Protein AF-A0A4V3SYD7-F1 (afdb_monomer_lite)

Secondary structure (DSSP, 8-state):
-HHHHHHHHHHHHHHHHTTGGGSTT-SSS-HHHHHTT--S--GGGGGGGSHHHHHHHHHHHHHHHHHHHHHHHHHTT--THHHHHHHHHHHHHHHHHHH-GGGTS-TTT-S----EETTEETTSHHHHHHHHHHHHHHHHHHHHHHHHHHHSHHHHHHHHHHHHHHHHHHTT--HHHHHHHHHHHHHHHH-

Structure (mmCIF, N/CA/C/O backbone):
data_AF-A0A4V3SYD7-F1
#
_entry.id   AF-A0A4V3SYD7-F1
#
loop_
_atom_site.group_PDB
_atom_site.id
_atom_site.type_symbol
_atom_site.label_atom_id
_atom_site.label_alt_id
_atom_site.la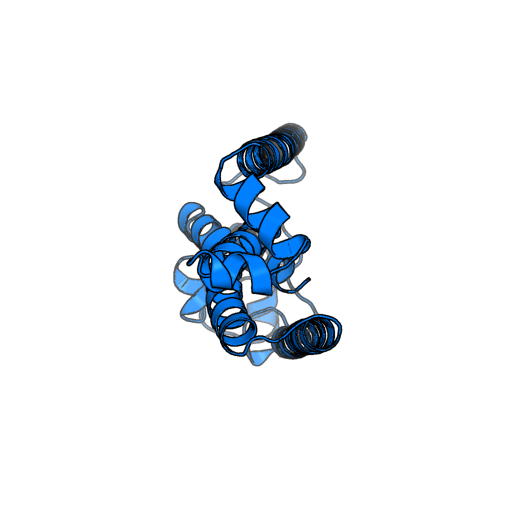bel_comp_id
_atom_site.label_asym_id
_atom_site.label_entity_id
_atom_site.label_seq_id
_atom_site.pdbx_PDB_ins_code
_atom_site.Cartn_x
_atom_site.Cartn_y
_atom_site.Cartn_z
_atom_site.occupancy
_atom_site.B_iso_or_equiv
_atom_site.auth_seq_id
_atom_site.auth_comp_id
_atom_site.auth_asym_id
_atom_site.auth_atom_id
_atom_site.pdbx_PDB_model_num
ATOM 1 N N . GLY A 1 1 ? 2.895 8.244 3.506 1.00 80.88 1 GLY A N 1
ATOM 2 C CA . GLY A 1 1 ? 2.920 7.411 4.731 1.00 80.88 1 GLY A CA 1
ATOM 3 C C . GLY A 1 1 ? 3.556 6.068 4.426 1.00 80.88 1 GLY A C 1
ATOM 4 O O . GLY A 1 1 ? 3.738 5.771 3.252 1.00 80.88 1 GLY A O 1
ATOM 5 N N . VAL A 1 2 ? 3.891 5.265 5.441 1.00 93.81 2 VAL A N 1
ATOM 6 C CA . VAL A 1 2 ? 4.638 4.002 5.248 1.00 93.81 2 VAL A CA 1
ATOM 7 C C . VAL A 1 2 ? 3.957 3.020 4.281 1.00 93.81 2 VAL A C 1
ATOM 9 O O . VAL A 1 2 ? 4.633 2.417 3.459 1.00 93.81 2 VAL A O 1
ATOM 12 N N . PHE A 1 3 ? 2.626 2.912 4.314 1.00 95.94 3 PHE A N 1
ATOM 13 C CA . PHE A 1 3 ? 1.872 1.989 3.455 1.00 95.94 3 PHE A CA 1
ATOM 14 C C . PHE A 1 3 ? 1.990 2.340 1.966 1.00 95.94 3 PHE A C 1
ATOM 16 O O . PHE A 1 3 ? 2.341 1.476 1.172 1.00 95.94 3 PHE A O 1
ATOM 23 N N . PHE A 1 4 ? 1.826 3.624 1.626 1.00 94.81 4 PHE A N 1
ATOM 24 C CA . PHE A 1 4 ? 2.063 4.140 0.272 1.00 94.81 4 PHE A CA 1
ATOM 25 C C . PHE A 1 4 ? 3.501 3.899 -0.192 1.00 94.81 4 PHE A C 1
ATOM 27 O O . PHE A 1 4 ? 3.729 3.511 -1.330 1.00 94.81 4 PHE A O 1
ATOM 34 N N . ALA A 1 5 ? 4.484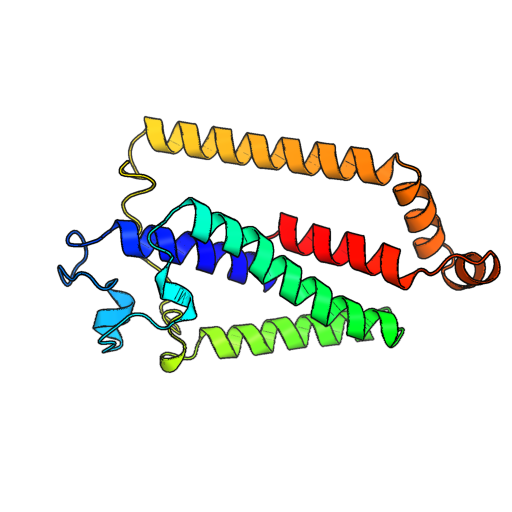 4.100 0.693 1.00 94.56 5 ALA A N 1
ATOM 35 C CA . ALA A 1 5 ? 5.873 3.824 0.347 1.00 94.56 5 ALA A CA 1
ATOM 36 C C . ALA A 1 5 ? 6.064 2.339 0.011 1.00 94.56 5 ALA A C 1
ATOM 38 O O . ALA A 1 5 ? 6.628 2.025 -1.025 1.00 94.56 5 ALA A O 1
ATOM 39 N N . LEU A 1 6 ? 5.552 1.421 0.834 1.00 95.69 6 LEU A N 1
ATOM 40 C CA . LEU A 1 6 ? 5.688 -0.020 0.601 1.00 95.69 6 LEU A CA 1
ATOM 41 C C . LEU A 1 6 ? 5.057 -0.469 -0.726 1.00 95.69 6 LEU A C 1
ATOM 43 O O . LEU A 1 6 ? 5.700 -1.212 -1.468 1.00 95.69 6 LEU A O 1
ATOM 47 N N . GLY A 1 7 ? 3.851 0.008 -1.047 1.00 96.12 7 GLY A N 1
ATOM 48 C CA . GLY A 1 7 ? 3.217 -0.266 -2.340 1.00 96.12 7 GLY A CA 1
ATOM 49 C C . GLY A 1 7 ? 3.990 0.353 -3.508 1.00 96.12 7 GLY A C 1
ATOM 50 O O . GLY A 1 7 ? 4.335 -0.334 -4.472 1.00 96.12 7 GLY A O 1
ATOM 51 N N . GLY A 1 8 ? 4.405 1.614 -3.368 1.00 95.19 8 GLY A N 1
ATOM 52 C CA . GLY A 1 8 ? 5.238 2.313 -4.345 1.00 95.19 8 GLY A CA 1
ATOM 53 C C . GLY A 1 8 ? 6.585 1.633 -4.606 1.00 95.19 8 GLY A C 1
ATOM 54 O O . GLY A 1 8 ? 6.996 1.533 -5.757 1.00 95.19 8 GLY A O 1
ATOM 55 N N . TYR A 1 9 ? 7.251 1.102 -3.578 1.00 95.38 9 TYR A N 1
ATOM 56 C CA . TYR A 1 9 ? 8.489 0.331 -3.722 1.00 95.38 9 TYR A CA 1
ATOM 57 C C . TYR A 1 9 ? 8.242 -1.015 -4.413 1.00 95.38 9 TYR A C 1
ATOM 59 O O . TYR A 1 9 ? 9.030 -1.406 -5.269 1.00 95.38 9 TYR A O 1
ATOM 67 N N . ALA A 1 10 ? 7.143 -1.712 -4.109 1.00 95.94 10 ALA A N 1
ATOM 68 C CA . ALA A 1 10 ? 6.794 -2.954 -4.800 1.00 95.94 10 ALA A CA 1
ATOM 69 C C . ALA A 1 10 ? 6.546 -2.728 -6.304 1.00 95.94 10 ALA A C 1
ATOM 71 O O . ALA A 1 10 ? 7.101 -3.445 -7.139 1.00 95.94 10 ALA A O 1
ATOM 72 N N . HIS A 1 11 ? 5.770 -1.699 -6.662 1.00 95.81 11 HIS A N 1
ATOM 73 C CA . HIS A 1 11 ? 5.545 -1.332 -8.062 1.00 95.81 11 HIS A CA 1
ATOM 74 C C . HIS A 1 11 ? 6.815 -0.785 -8.730 1.00 95.81 11 HIS A C 1
ATOM 76 O O . HIS A 1 11 ? 7.161 -1.177 -9.843 1.00 95.81 11 HIS A O 1
ATOM 82 N N . GLY A 1 12 ? 7.542 0.088 -8.035 1.00 95.44 12 GLY A N 1
ATOM 83 C CA . GLY A 1 12 ? 8.768 0.708 -8.522 1.00 95.44 12 GLY A CA 1
ATOM 84 C C . GLY A 1 12 ? 9.878 -0.307 -8.782 1.00 95.44 12 GLY A C 1
ATOM 85 O O . GLY A 1 12 ? 10.621 -0.141 -9.743 1.00 95.44 12 GLY A O 1
ATOM 86 N N . MET A 1 13 ? 9.952 -1.396 -8.010 1.00 95.75 13 MET A N 1
ATOM 87 C CA . MET A 1 13 ? 10.916 -2.467 -8.271 1.00 95.75 13 MET A CA 1
ATOM 88 C C . MET A 1 13 ? 10.621 -3.189 -9.593 1.00 95.75 13 MET A C 1
ATOM 90 O O . MET A 1 13 ? 11.542 -3.490 -10.350 1.00 95.75 13 MET A O 1
ATOM 94 N N . TYR A 1 14 ? 9.345 -3.415 -9.918 1.00 96.12 14 TYR A N 1
ATOM 95 C CA . TYR A 1 14 ? 8.968 -3.941 -11.232 1.00 96.12 14 TYR A CA 1
ATOM 96 C C . TYR A 1 14 ? 9.385 -2.986 -12.357 1.00 96.12 14 TYR A C 1
ATOM 98 O O . TYR A 1 14 ? 9.990 -3.416 -13.338 1.00 96.12 14 TYR A O 1
ATOM 106 N N . LEU A 1 15 ? 9.121 -1.684 -12.198 1.00 95.31 15 LEU A N 1
ATOM 107 C CA . LEU A 1 15 ? 9.516 -0.676 -13.186 1.00 95.31 15 LEU A CA 1
ATOM 108 C C . LEU A 1 15 ? 11.037 -0.598 -13.358 1.00 95.31 15 LEU A C 1
ATOM 110 O O . LEU A 1 15 ? 11.512 -0.485 -14.483 1.00 95.31 15 LEU A O 1
ATOM 114 N N . MET A 1 16 ? 11.793 -0.715 -12.264 1.00 93.81 16 MET A N 1
ATOM 115 C CA . MET A 1 16 ? 13.254 -0.784 -12.279 1.00 93.81 16 MET A CA 1
ATOM 116 C C . MET A 1 16 ? 13.771 -1.950 -13.112 1.00 93.81 16 MET A C 1
ATOM 118 O O . MET A 1 16 ? 14.663 -1.787 -13.938 1.00 93.81 16 MET A O 1
ATOM 122 N N . ARG A 1 17 ? 13.185 -3.133 -12.928 1.00 92.88 17 ARG A N 1
ATOM 123 C CA . ARG A 1 17 ? 13.560 -4.324 -13.698 1.00 92.88 17 ARG A CA 1
ATOM 124 C C . ARG A 1 17 ? 13.141 -4.223 -15.161 1.00 92.88 17 ARG A C 1
ATOM 126 O O . ARG A 1 17 ? 13.829 -4.754 -16.024 1.00 92.88 17 ARG A O 1
ATOM 133 N N . ALA A 1 18 ? 12.048 -3.519 -15.452 1.00 92.31 18 ALA A N 1
ATOM 134 C CA . ALA A 1 18 ? 11.563 -3.313 -16.814 1.00 92.31 18 ALA A CA 1
ATOM 135 C C . ALA A 1 18 ? 12.480 -2.415 -17.672 1.00 92.31 18 ALA A C 1
ATOM 137 O O . ALA A 1 18 ? 12.306 -2.376 -18.892 1.00 92.31 18 ALA A O 1
ATOM 138 N N . ILE A 1 19 ? 13.438 -1.702 -17.062 1.00 88.50 19 ILE A N 1
ATOM 139 C CA . ILE A 1 19 ? 14.468 -0.934 -17.779 1.00 88.50 19 ILE A CA 1
ATOM 140 C C . ILE A 1 19 ? 15.445 -1.884 -18.489 1.00 88.50 19 ILE A C 1
ATOM 142 O O . ILE A 1 19 ? 15.763 -1.673 -19.659 1.00 88.50 19 ILE A O 1
ATOM 146 N N . GLY A 1 20 ? 15.896 -2.941 -17.802 1.00 84.69 20 GLY A N 1
ATOM 147 C CA . GLY A 1 20 ? 16.916 -3.859 -18.311 1.00 84.69 20 GLY A CA 1
ATOM 148 C C . GLY A 1 20 ? 18.178 -3.122 -18.775 1.00 84.69 20 GLY A C 1
ATOM 149 O O . GLY A 1 20 ? 18.680 -2.228 -18.097 1.00 84.69 20 GLY A O 1
ATOM 150 N N . HIS A 1 21 ? 18.659 -3.457 -19.975 1.00 86.56 21 HIS A N 1
ATOM 151 C CA . 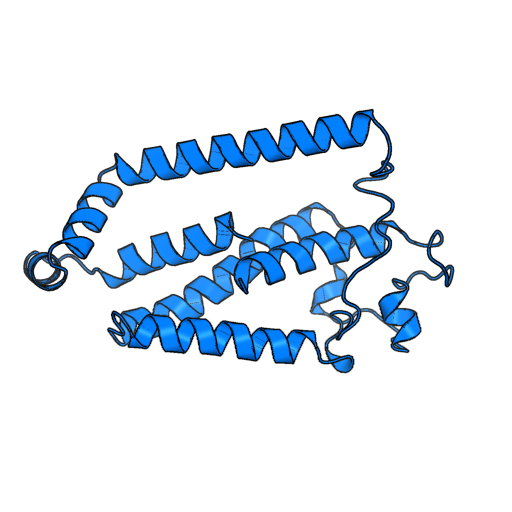HIS A 1 21 ? 19.911 -2.922 -20.531 1.00 86.56 21 HIS A CA 1
ATOM 152 C C . HIS A 1 21 ? 19.801 -1.479 -21.041 1.00 86.56 21 HIS A C 1
ATOM 154 O O . HIS A 1 21 ? 20.801 -0.904 -21.458 1.00 86.56 21 HIS A O 1
ATOM 160 N N . ASP A 1 22 ? 18.618 -0.866 -20.971 1.00 85.44 22 ASP A N 1
ATOM 161 C CA . ASP A 1 22 ? 18.456 0.558 -21.278 1.00 85.44 22 ASP A CA 1
ATOM 162 C C . ASP A 1 22 ? 18.920 1.463 -20.120 1.00 85.44 22 ASP A C 1
ATOM 164 O O . ASP A 1 22 ? 18.824 2.689 -20.227 1.00 85.44 22 ASP A O 1
ATOM 168 N N . GLY A 1 23 ? 19.362 0.885 -18.998 1.00 84.19 23 GLY A N 1
ATOM 169 C CA . GLY A 1 23 ? 19.938 1.597 -17.857 1.00 84.19 23 GLY A CA 1
ATOM 170 C C . GLY A 1 23 ? 21.342 2.135 -18.139 1.00 84.19 23 GLY A C 1
ATOM 171 O O . GLY A 1 23 ? 22.012 1.720 -19.087 1.00 84.19 23 GLY A O 1
ATOM 172 N N . ALA A 1 24 ? 21.810 3.053 -17.297 1.00 87.00 24 ALA A N 1
ATOM 173 C CA . ALA A 1 24 ? 23.130 3.669 -17.419 1.00 87.00 24 ALA A CA 1
ATOM 174 C C . ALA A 1 24 ? 24.272 2.639 -17.383 1.00 87.00 24 ALA A C 1
ATOM 176 O O . ALA A 1 24 ? 25.289 2.831 -18.049 1.00 87.00 24 ALA A O 1
ATOM 177 N N . TYR A 1 25 ? 24.100 1.544 -16.634 1.00 87.00 25 TYR A N 1
ATOM 178 C CA . TYR A 1 25 ? 25.107 0.489 -16.501 1.00 87.00 25 TYR A CA 1
ATOM 179 C C . TYR A 1 25 ? 24.912 -0.694 -17.461 1.00 87.00 25 TYR A C 1
ATOM 181 O O . TYR A 1 25 ? 25.730 -1.611 -17.434 1.00 87.00 25 TYR A O 1
ATOM 189 N N . GLN A 1 26 ? 23.853 -0.692 -18.285 1.00 87.69 26 GLN A N 1
ATOM 190 C CA . GLN A 1 26 ? 23.546 -1.750 -19.263 1.00 87.69 26 GLN A CA 1
ATOM 191 C C . GLN A 1 26 ? 23.633 -3.172 -18.668 1.00 87.69 26 GLN A C 1
ATOM 193 O O . GLN A 1 26 ? 24.230 -4.079 -19.246 1.00 87.69 26 GLN A O 1
ATOM 198 N N . SER A 1 27 ? 23.079 -3.348 -17.466 1.00 86.75 27 SER A N 1
ATOM 199 C CA . SER A 1 27 ? 23.155 -4.587 -16.685 1.00 86.75 27 SER A CA 1
ATOM 200 C C . SER A 1 27 ? 21.782 -5.247 -16.537 1.00 86.75 27 SER A C 1
ATOM 202 O O . SER A 1 27 ? 20.747 -4.594 -16.655 1.00 86.75 27 SER A O 1
ATOM 204 N N . ASP A 1 28 ? 21.769 -6.544 -16.214 1.00 86.06 28 ASP A N 1
ATOM 205 C CA . ASP A 1 28 ? 20.553 -7.265 -15.809 1.00 86.06 28 ASP A CA 1
ATOM 206 C C . ASP A 1 28 ? 20.041 -6.829 -14.424 1.00 86.06 28 ASP A C 1
ATOM 208 O O . ASP A 1 28 ? 18.889 -7.089 -14.065 1.00 86.06 28 ASP A O 1
ATOM 212 N N . LEU A 1 29 ? 20.903 -6.198 -13.619 1.00 90.25 29 LEU A N 1
ATOM 213 C CA . LEU A 1 29 ? 20.537 -5.578 -12.348 1.00 90.25 29 LEU A CA 1
ATOM 214 C C . LEU A 1 29 ? 20.136 -4.113 -12.571 1.00 90.25 29 LEU A C 1
ATOM 216 O O . LEU A 1 29 ? 20.758 -3.439 -13.392 1.00 90.25 29 LEU A O 1
ATOM 220 N N . PRO A 1 30 ? 19.173 -3.569 -11.802 1.00 91.56 30 PRO A N 1
ATOM 221 C CA . PRO A 1 30 ? 18.817 -2.163 -11.899 1.00 91.56 30 PRO A CA 1
ATOM 222 C C . PRO A 1 30 ? 19.997 -1.274 -11.509 1.00 91.56 30 PRO A C 1
ATOM 224 O O . PRO A 1 30 ? 20.770 -1.618 -10.609 1.00 91.56 30 PRO A O 1
ATOM 227 N N . ASP A 1 31 ? 20.082 -0.090 -12.111 1.00 89.62 31 ASP A N 1
ATOM 228 C CA . ASP A 1 31 ? 21.225 0.817 -11.953 1.00 89.62 31 ASP A CA 1
ATOM 229 C C . ASP A 1 31 ? 21.554 1.137 -10.486 1.00 89.62 31 ASP A C 1
ATOM 231 O O . ASP A 1 31 ? 22.723 1.162 -10.104 1.00 89.62 31 ASP A O 1
ATOM 235 N N . PHE A 1 32 ? 20.542 1.313 -9.626 1.00 89.81 32 PHE A N 1
ATOM 236 C CA . PHE A 1 32 ? 20.770 1.584 -8.201 1.00 89.81 32 PHE A CA 1
ATOM 237 C C . PHE A 1 32 ? 21.459 0.415 -7.479 1.00 89.81 32 PHE A C 1
ATOM 239 O O . PHE A 1 32 ? 22.245 0.635 -6.560 1.00 89.81 32 PHE A O 1
ATOM 246 N N . MET A 1 33 ? 21.177 -0.831 -7.877 1.00 91.38 33 MET A N 1
ATOM 247 C CA . MET A 1 33 ? 21.798 -2.022 -7.296 1.00 91.38 33 MET A CA 1
ATOM 248 C C . MET A 1 33 ? 23.247 -2.148 -7.757 1.00 91.38 33 MET A C 1
ATOM 250 O O . MET A 1 33 ? 24.118 -2.437 -6.938 1.00 91.38 33 MET A O 1
ATOM 254 N N . VAL A 1 34 ? 23.515 -1.872 -9.037 1.00 90.44 34 VAL A N 1
ATOM 255 C CA . VAL A 1 34 ? 24.879 -1.849 -9.583 1.00 90.44 34 VAL A CA 1
ATOM 256 C C . VAL A 1 34 ? 25.710 -0.767 -8.892 1.00 90.44 34 VAL A C 1
ATOM 258 O O . VAL A 1 34 ? 26.807 -1.049 -8.411 1.00 90.44 34 VAL A O 1
ATOM 261 N N . PHE A 1 35 ? 25.154 0.440 -8.760 1.00 87.94 35 PHE A N 1
ATOM 262 C CA . PHE A 1 35 ? 25.774 1.559 -8.051 1.00 87.94 35 PHE A CA 1
ATOM 263 C C . PHE A 1 35 ? 26.092 1.224 -6.584 1.00 87.94 35 PHE A C 1
ATOM 265 O O . PHE A 1 35 ? 27.169 1.552 -6.091 1.00 87.94 35 PHE A O 1
ATOM 272 N N . LEU A 1 36 ? 25.190 0.517 -5.896 1.00 90.00 36 LEU A N 1
ATOM 273 C CA . LEU A 1 36 ? 25.385 0.043 -4.520 1.00 90.00 36 LEU A CA 1
ATOM 274 C C . LEU A 1 36 ? 26.184 -1.275 -4.426 1.00 90.00 36 LEU A C 1
ATOM 276 O O . LEU A 1 36 ? 26.234 -1.888 -3.362 1.00 90.00 36 LEU A O 1
ATOM 280 N N . ASN A 1 37 ? 26.822 -1.707 -5.517 1.00 90.06 37 ASN A N 1
ATOM 281 C CA . ASN A 1 37 ? 27.697 -2.880 -5.603 1.00 90.06 37 ASN A CA 1
ATOM 282 C C . ASN A 1 37 ? 27.029 -4.234 -5.272 1.00 90.06 37 ASN A C 1
ATOM 284 O O . ASN A 1 37 ? 27.688 -5.175 -4.821 1.00 90.06 37 ASN A O 1
ATOM 288 N N . TRP A 1 38 ? 25.730 -4.370 -5.540 1.00 90.19 38 TRP A N 1
ATOM 289 C CA . TRP A 1 38 ? 25.020 -5.649 -5.458 1.00 90.19 38 TRP A CA 1
ATOM 290 C C . TRP A 1 38 ? 25.397 -6.566 -6.628 1.00 90.19 38 TRP A C 1
ATOM 292 O O . TRP A 1 38 ? 25.668 -6.106 -7.737 1.00 90.19 38 TRP A O 1
ATOM 302 N N . LYS A 1 39 ? 25.408 -7.883 -6.385 1.00 89.56 39 LYS A N 1
ATOM 303 C CA . LYS A 1 39 ? 25.731 -8.910 -7.401 1.00 89.56 39 LYS A CA 1
ATOM 304 C C . LYS A 1 39 ? 24.546 -9.780 -7.803 1.00 89.56 39 LYS A C 1
ATOM 306 O O . LYS A 1 39 ? 24.582 -10.415 -8.848 1.00 89.56 39 LYS A O 1
ATOM 311 N N . ALA A 1 40 ? 23.510 -9.815 -6.976 1.00 90.50 40 ALA A N 1
ATOM 312 C CA . ALA A 1 40 ? 22.295 -10.573 -7.216 1.00 90.50 40 ALA A CA 1
ATOM 313 C C . ALA A 1 40 ? 21.129 -9.912 -6.482 1.00 90.50 40 ALA A C 1
ATOM 315 O O . ALA A 1 40 ? 21.327 -9.154 -5.527 1.00 90.50 40 ALA A O 1
ATOM 316 N N . TYR A 1 41 ? 19.912 -10.231 -6.911 1.00 89.75 41 TYR A N 1
ATOM 317 C CA . TYR A 1 41 ? 18.712 -9.775 -6.229 1.00 89.75 41 TYR A CA 1
ATOM 318 C C . TYR A 1 41 ? 18.589 -10.428 -4.844 1.00 89.75 41 TYR A C 1
ATOM 320 O O . TYR A 1 41 ? 18.743 -11.646 -4.724 1.00 89.75 41 TYR A O 1
ATOM 328 N N . PRO A 1 42 ? 18.238 -9.656 -3.803 1.00 91.75 42 PRO A N 1
ATOM 329 C CA . PRO A 1 42 ? 17.748 -10.226 -2.559 1.00 91.75 42 PRO A CA 1
ATOM 330 C C . PRO A 1 42 ? 16.524 -11.119 -2.790 1.00 91.75 42 PRO A C 1
ATOM 332 O O . PRO A 1 42 ? 15.727 -10.880 -3.700 1.00 91.75 42 PRO A O 1
ATOM 335 N N . TRP A 1 43 ? 16.310 -12.088 -1.897 1.00 91.81 43 TRP A N 1
ATOM 336 C CA . TRP A 1 43 ? 15.197 -13.041 -1.992 1.00 91.81 43 TRP A CA 1
ATOM 337 C C . TRP A 1 43 ? 13.818 -12.365 -2.090 1.00 91.81 43 TRP A C 1
ATOM 339 O O . TRP A 1 43 ? 12.954 -12.845 -2.819 1.00 91.81 43 TRP A O 1
ATOM 349 N N . TYR A 1 44 ? 13.621 -11.223 -1.422 1.00 92.00 44 TYR A N 1
ATOM 350 C CA . TYR A 1 44 ? 12.357 -10.476 -1.448 1.00 92.00 44 TYR A CA 1
ATOM 351 C C . TYR A 1 44 ? 12.081 -9.773 -2.787 1.00 92.00 44 TYR A C 1
ATOM 353 O O . TYR A 1 44 ? 10.946 -9.377 -3.041 1.00 92.00 44 TYR A O 1
ATOM 361 N N . TRP A 1 45 ? 13.081 -9.661 -3.668 1.00 93.62 45 TRP A N 1
ATOM 362 C CA . TRP A 1 45 ? 12.945 -9.060 -4.997 1.00 93.62 45 TRP A CA 1
ATOM 363 C C . TRP A 1 45 ? 12.953 -10.049 -6.157 1.00 93.62 45 TRP A C 1
ATOM 365 O O . TRP A 1 45 ? 12.703 -9.641 -7.291 1.00 93.62 45 TRP A O 1
ATOM 375 N N . TRP A 1 46 ? 13.190 -11.334 -5.908 1.00 88.19 46 TRP A N 1
ATOM 376 C CA . TRP A 1 46 ? 13.437 -12.316 -6.965 1.00 88.19 46 TRP A CA 1
ATOM 377 C C . TRP A 1 46 ? 12.326 -12.364 -8.031 1.00 88.19 46 TRP A C 1
ATOM 379 O O . TRP A 1 46 ? 12.608 -12.243 -9.217 1.00 88.19 46 TRP A O 1
ATOM 389 N N . MET A 1 47 ? 11.058 -12.434 -7.625 1.00 93.25 47 MET A N 1
ATOM 390 C CA . MET A 1 47 ? 9.913 -12.589 -8.540 1.00 93.25 47 MET A CA 1
ATOM 391 C C . MET A 1 47 ? 9.341 -11.264 -9.077 1.00 93.25 47 MET A C 1
ATOM 393 O O . MET A 1 47 ? 8.306 -11.251 -9.743 1.00 93.25 47 MET A O 1
ATOM 397 N N . THR A 1 48 ? 9.989 -10.125 -8.809 1.00 94.25 48 THR A N 1
ATOM 398 C CA . THR A 1 48 ? 9.449 -8.803 -9.192 1.00 94.25 48 THR A CA 1
ATOM 399 C C . THR A 1 48 ? 9.581 -8.460 -10.674 1.00 94.25 48 THR A C 1
ATOM 401 O O . THR A 1 48 ? 9.133 -7.399 -11.088 1.00 94.25 48 THR A O 1
ATOM 404 N N . GLU A 1 49 ? 10.131 -9.351 -11.500 1.00 91.94 49 GLU A N 1
ATOM 405 C CA . GLU A 1 49 ? 10.037 -9.256 -12.966 1.00 91.94 49 GLU A CA 1
ATOM 406 C C . GLU A 1 49 ? 8.632 -9.543 -13.498 1.00 91.94 49 GLU A C 1
ATOM 408 O O . GLU A 1 49 ? 8.248 -9.053 -14.561 1.00 91.94 49 GLU A O 1
ATOM 413 N N . HIS A 1 50 ? 7.835 -10.313 -12.757 1.00 95.06 50 HIS A N 1
ATOM 414 C CA . HIS A 1 50 ? 6.468 -10.608 -13.138 1.00 95.06 50 HIS A CA 1
ATOM 415 C C . HIS A 1 50 ? 5.521 -9.542 -12.594 1.00 95.06 50 HIS A C 1
ATOM 417 O O . HIS A 1 50 ? 5.380 -9.364 -11.383 1.00 95.06 50 HIS A O 1
ATOM 423 N N . PHE A 1 51 ? 4.805 -8.868 -13.497 1.00 95.38 51 PHE A N 1
ATOM 424 C CA . PHE A 1 51 ? 3.894 -7.781 -13.132 1.00 95.38 51 PHE A CA 1
ATOM 425 C C . PHE A 1 51 ? 2.843 -8.205 -12.098 1.00 95.38 51 PHE A C 1
ATOM 427 O O . PHE A 1 51 ? 2.606 -7.494 -11.126 1.00 95.38 51 PHE A O 1
ATOM 434 N N . TRP A 1 52 ? 2.246 -9.388 -12.267 1.00 95.69 52 TRP A N 1
ATOM 435 C CA . TRP A 1 52 ? 1.230 -9.900 -11.346 1.00 95.69 52 TRP A CA 1
ATOM 436 C C . TRP A 1 52 ? 1.778 -10.092 -9.925 1.00 95.69 52 TRP A C 1
ATOM 438 O O . TRP A 1 52 ? 1.081 -9.789 -8.959 1.00 95.69 52 TRP A O 1
ATOM 448 N N . PHE A 1 53 ? 3.031 -10.539 -9.788 1.00 96.19 53 PHE A N 1
ATOM 449 C CA . PHE A 1 53 ? 3.670 -10.733 -8.489 1.00 96.19 53 PHE A CA 1
ATOM 450 C C . PHE A 1 53 ? 3.974 -9.389 -7.827 1.00 96.19 53 PHE A C 1
ATOM 452 O O . PHE A 1 53 ? 3.703 -9.207 -6.643 1.00 96.19 53 PHE A O 1
ATOM 459 N N . ALA A 1 54 ? 4.453 -8.410 -8.598 1.00 96.56 54 ALA A N 1
ATOM 460 C CA . ALA A 1 54 ? 4.634 -7.054 -8.095 1.00 96.56 54 ALA A CA 1
ATOM 461 C C . ALA A 1 54 ? 3.305 -6.447 -7.611 1.00 96.56 54 ALA A C 1
ATOM 463 O O . ALA A 1 54 ? 3.257 -5.886 -6.521 1.00 96.56 54 ALA A O 1
ATOM 464 N N . MET A 1 55 ? 2.210 -6.619 -8.362 1.00 96.31 55 MET A N 1
ATOM 465 C CA . MET A 1 55 ? 0.883 -6.126 -7.957 1.00 96.31 55 MET A CA 1
ATOM 466 C C . MET A 1 55 ? 0.350 -6.849 -6.718 1.00 96.31 55 MET A C 1
ATOM 468 O O . MET A 1 55 ? -0.284 -6.234 -5.862 1.00 96.31 55 MET A O 1
ATOM 472 N N . LEU A 1 56 ? 0.651 -8.142 -6.575 1.00 97.00 56 LEU A N 1
ATOM 473 C CA . LEU A 1 56 ? 0.363 -8.882 -5.353 1.00 97.00 56 LEU A CA 1
ATOM 474 C C . LEU A 1 56 ? 1.097 -8.257 -4.154 1.00 97.00 56 LEU A C 1
ATOM 476 O O . LEU A 1 56 ? 0.485 -8.060 -3.108 1.00 97.00 56 LEU A O 1
ATOM 480 N N . LEU A 1 57 ? 2.377 -7.900 -4.299 1.00 97.19 57 LEU A N 1
ATOM 481 C CA . LEU A 1 57 ? 3.146 -7.245 -3.236 1.00 97.19 57 LEU A CA 1
ATOM 482 C C . LEU A 1 57 ? 2.620 -5.844 -2.893 1.00 97.19 57 LEU A C 1
ATOM 484 O O . LEU A 1 57 ? 2.594 -5.506 -1.710 1.00 97.19 57 LEU A O 1
ATOM 488 N N . VAL A 1 58 ? 2.157 -5.070 -3.884 1.00 97.31 58 VAL A N 1
ATOM 489 C CA . VAL A 1 58 ? 1.520 -3.754 -3.666 1.00 97.31 58 VAL A CA 1
ATOM 490 C C . VAL A 1 58 ? 0.359 -3.865 -2.675 1.00 97.31 58 VAL A C 1
ATOM 492 O O . VAL A 1 58 ? 0.216 -3.022 -1.799 1.00 97.31 58 VAL A O 1
ATOM 495 N N . VAL A 1 59 ? -0.424 -4.943 -2.749 1.00 97.19 59 VAL A N 1
ATOM 496 C CA . VAL A 1 59 ? -1.554 -5.187 -1.840 1.00 97.19 59 VAL A CA 1
ATOM 497 C C . VAL A 1 59 ? -1.106 -5.861 -0.540 1.00 97.19 59 VAL A C 1
ATOM 499 O O . VAL A 1 59 ? -1.468 -5.434 0.559 1.00 97.19 59 VAL A O 1
ATOM 502 N N . LEU A 1 60 ? -0.328 -6.941 -0.644 1.00 97.62 60 LEU A N 1
ATOM 503 C CA . LEU A 1 60 ? -0.014 -7.796 0.496 1.00 97.62 60 LEU A CA 1
ATOM 504 C C . LEU A 1 60 ? 0.963 -7.147 1.470 1.00 97.62 60 LEU A C 1
ATOM 506 O O . LEU A 1 60 ? 0.774 -7.293 2.673 1.00 97.62 60 LEU A O 1
ATOM 510 N N . VAL A 1 61 ? 1.990 -6.432 1.005 1.00 97.31 61 VAL A N 1
ATOM 511 C CA . VAL A 1 61 ? 3.019 -5.893 1.908 1.00 97.31 61 VAL A CA 1
ATOM 512 C C . VAL A 1 61 ? 2.442 -4.809 2.831 1.00 97.31 61 VAL A C 1
ATOM 514 O O . VAL A 1 61 ? 2.573 -4.954 4.053 1.00 97.31 61 VAL A O 1
ATOM 517 N N . PRO A 1 62 ? 1.736 -3.774 2.330 1.00 97.88 62 PRO A N 1
ATOM 518 C CA . PRO A 1 62 ? 1.064 -2.808 3.196 1.00 97.88 62 PRO A CA 1
ATOM 519 C C . PRO A 1 62 ? -0.039 -3.456 4.037 1.00 97.88 62 PRO A C 1
ATOM 521 O O . PRO A 1 62 ? -0.155 -3.154 5.225 1.00 97.88 62 PRO A O 1
ATOM 524 N N . GLY A 1 63 ? -0.819 -4.372 3.449 1.00 98.00 63 GLY A N 1
ATOM 525 C CA . GLY A 1 63 ? -1.929 -5.045 4.121 1.00 98.00 63 GLY A CA 1
ATOM 526 C C . GLY A 1 63 ? -1.486 -5.909 5.303 1.00 98.00 63 GLY A C 1
ATOM 527 O O . GLY A 1 63 ? -2.027 -5.774 6.400 1.00 98.00 63 GLY A O 1
ATOM 528 N N . VAL A 1 64 ? -0.469 -6.754 5.118 1.00 98.19 64 VAL A N 1
ATOM 529 C CA . VAL A 1 64 ? 0.084 -7.613 6.176 1.00 98.19 64 VAL A CA 1
ATOM 530 C C . VAL A 1 64 ? 0.723 -6.766 7.267 1.00 98.19 64 VAL A C 1
ATOM 532 O O . VAL A 1 64 ? 0.445 -6.996 8.444 1.00 98.19 64 VAL A O 1
ATOM 535 N N . LEU A 1 65 ? 1.515 -5.748 6.909 1.00 97.69 65 LEU A N 1
ATOM 536 C CA . LEU A 1 65 ? 2.107 -4.857 7.906 1.00 97.69 65 LEU A CA 1
ATOM 537 C C . LEU A 1 65 ? 1.024 -4.149 8.729 1.00 97.69 65 LEU A C 1
ATOM 539 O O . LEU A 1 65 ? 1.085 -4.143 9.958 1.00 97.69 65 LEU A O 1
ATOM 543 N N . ALA A 1 66 ? 0.010 -3.589 8.065 1.00 97.81 66 ALA A N 1
ATOM 544 C CA . ALA A 1 66 ? -1.102 -2.926 8.729 1.00 97.81 66 ALA A CA 1
ATOM 545 C C . ALA A 1 66 ? -1.909 -3.887 9.601 1.00 97.81 66 ALA A C 1
ATOM 547 O O . ALA A 1 66 ? -2.302 -3.509 10.702 1.00 97.81 66 ALA A O 1
ATOM 548 N N . PHE A 1 67 ? -2.131 -5.120 9.143 1.00 98.12 67 PHE A N 1
ATOM 549 C CA . PHE A 1 67 ? -2.824 -6.149 9.908 1.00 98.12 67 PHE A CA 1
ATOM 550 C C . PHE A 1 67 ? -2.054 -6.522 11.175 1.00 98.12 67 PHE A C 1
ATOM 552 O O . PHE A 1 67 ? -2.612 -6.464 12.265 1.00 98.12 67 PHE A O 1
ATOM 559 N N . VAL A 1 68 ? -0.766 -6.848 11.063 1.00 97.50 68 VAL A N 1
ATOM 560 C CA . VAL A 1 68 ? 0.061 -7.225 12.218 1.00 97.50 68 VAL A CA 1
ATOM 561 C C . VAL A 1 68 ? 0.144 -6.064 13.206 1.00 97.50 68 VAL A C 1
ATOM 563 O O . VAL A 1 68 ? -0.170 -6.223 14.386 1.00 97.50 68 VAL A O 1
ATOM 566 N N . PHE A 1 69 ? 0.495 -4.874 12.722 1.00 96.19 69 PHE A N 1
ATOM 567 C CA . PHE A 1 69 ? 0.627 -3.689 13.563 1.00 96.19 69 PHE A CA 1
ATOM 568 C C . PHE A 1 69 ? -0.706 -3.292 14.212 1.00 96.19 69 PHE A C 1
ATOM 570 O O . PHE A 1 69 ? -0.782 -3.083 15.424 1.00 96.19 69 PHE A O 1
ATOM 577 N N . GLY A 1 70 ? -1.778 -3.228 13.419 1.00 96.12 70 GLY A N 1
ATOM 578 C CA . GLY A 1 70 ? -3.118 -2.883 13.880 1.00 96.12 70 GLY A CA 1
ATOM 579 C C . GLY A 1 70 ? -3.665 -3.902 14.875 1.00 96.12 70 GLY A C 1
ATOM 580 O O . GLY A 1 70 ? -4.283 -3.515 15.865 1.00 96.12 70 GLY A O 1
ATOM 581 N N . TYR A 1 71 ? -3.395 -5.195 14.669 1.00 96.94 71 TYR A N 1
ATOM 582 C CA . TYR A 1 71 ? -3.809 -6.251 15.586 1.00 96.94 71 TYR A CA 1
ATOM 583 C C . TYR A 1 71 ? -3.220 -6.018 16.976 1.00 96.94 71 TYR A C 1
ATOM 585 O O . TYR A 1 71 ? -3.974 -5.959 17.946 1.00 96.94 71 TYR A O 1
ATOM 593 N N . PHE A 1 72 ? -1.904 -5.807 17.085 1.00 96.00 72 PHE A N 1
ATOM 594 C CA . PHE A 1 72 ? -1.268 -5.534 18.376 1.00 96.00 72 PHE A CA 1
ATOM 595 C C . PHE A 1 72 ? -1.721 -4.201 18.977 1.00 96.00 72 PHE A C 1
ATOM 597 O O . PHE A 1 72 ? -2.045 -4.148 20.164 1.00 96.00 72 PHE A O 1
ATOM 604 N N . ALA A 1 73 ? -1.818 -3.140 18.173 1.00 94.88 73 ALA A N 1
ATOM 605 C CA . ALA A 1 73 ? -2.236 -1.828 18.657 1.00 94.88 73 ALA A CA 1
ATOM 606 C C . ALA A 1 73 ? -3.669 -1.842 19.223 1.00 94.88 73 ALA A C 1
ATOM 608 O O . ALA A 1 73 ? -3.918 -1.355 20.330 1.00 94.88 73 ALA A O 1
ATOM 609 N N . PHE A 1 74 ? -4.621 -2.438 18.498 1.00 94.69 74 PHE A N 1
ATOM 610 C CA . PHE A 1 74 ? -6.022 -2.483 18.918 1.00 94.69 74 PHE A CA 1
ATOM 611 C C . PHE A 1 74 ? -6.288 -3.541 19.988 1.00 94.69 74 PHE A C 1
ATOM 613 O O . PHE A 1 74 ? -7.111 -3.295 20.872 1.00 94.69 74 PHE A O 1
ATOM 620 N N . ARG A 1 75 ? -5.572 -4.676 19.973 1.00 93.50 75 ARG A N 1
ATOM 621 C CA . ARG A 1 75 ? -5.622 -5.679 21.052 1.00 93.50 75 ARG A CA 1
ATOM 622 C C . ARG A 1 75 ? -5.174 -5.090 22.383 1.00 93.50 75 ARG A C 1
ATOM 624 O O . ARG A 1 75 ? -5.836 -5.317 23.391 1.00 93.50 75 ARG A O 1
ATOM 631 N N . SER A 1 76 ? -4.123 -4.274 22.370 1.00 91.94 76 SER A N 1
ATOM 632 C CA . SER A 1 76 ? -3.627 -3.548 23.545 1.00 91.94 76 SER A CA 1
ATOM 633 C C . SER A 1 76 ? -4.477 -2.325 23.914 1.00 91.94 76 SER A C 1
ATOM 635 O O . SER A 1 76 ? -4.107 -1.566 24.804 1.00 91.94 76 SER A O 1
ATOM 637 N N . ARG A 1 77 ? -5.626 -2.122 23.247 1.00 87.06 77 ARG A N 1
ATOM 638 C CA . ARG A 1 77 ? -6.571 -1.015 23.476 1.00 87.06 77 ARG A CA 1
ATOM 639 C C . ARG A 1 77 ? -5.911 0.369 23.432 1.00 87.06 77 ARG A C 1
ATOM 641 O O . ARG A 1 77 ? -6.356 1.279 24.128 1.00 87.06 77 ARG A O 1
ATOM 648 N N . ILE A 1 78 ? -4.892 0.542 22.590 1.00 89.44 78 ILE A N 1
ATOM 649 C CA . ILE A 1 78 ? -4.241 1.838 22.375 1.00 89.44 78 ILE A CA 1
ATOM 650 C C . ILE A 1 78 ? -5.222 2.754 21.635 1.00 89.44 78 ILE A C 1
ATOM 652 O O . ILE A 1 78 ? -5.824 2.355 20.635 1.00 89.44 78 ILE A O 1
ATOM 656 N N . LYS A 1 79 ? -5.421 3.976 22.142 1.00 85.38 79 LYS A N 1
ATOM 657 C CA . LYS A 1 79 ? -6.392 4.944 21.607 1.00 85.38 79 LYS A CA 1
ATOM 658 C C . LYS A 1 79 ? -5.821 6.356 21.569 1.00 85.38 79 LYS A C 1
ATOM 660 O O . LYS A 1 79 ? -4.882 6.680 22.296 1.00 85.38 79 LYS A O 1
ATOM 665 N N . GLY A 1 80 ? -6.446 7.198 20.746 1.00 87.56 80 GLY A N 1
ATOM 666 C CA . GLY A 1 80 ? -6.182 8.634 20.690 1.00 87.56 80 GLY A CA 1
ATOM 667 C C . GLY A 1 80 ? -4.714 8.950 20.413 1.00 87.56 80 GLY A C 1
ATOM 668 O O . GLY A 1 80 ? -4.102 8.361 19.524 1.00 87.56 80 GLY A O 1
ATOM 669 N N . VAL A 1 81 ? -4.150 9.859 21.209 1.00 93.25 81 VAL A N 1
ATOM 670 C CA . VAL A 1 81 ? -2.794 10.399 21.025 1.00 93.25 81 VAL A CA 1
ATOM 671 C C . VAL A 1 81 ? -1.724 9.304 21.007 1.00 93.25 81 VAL A C 1
ATOM 673 O O . VAL A 1 81 ? -0.830 9.343 20.167 1.00 93.25 81 VAL A O 1
ATOM 676 N N . TYR A 1 82 ? -1.837 8.283 21.863 1.00 93.50 82 TYR A N 1
ATOM 677 C CA . TYR A 1 82 ? -0.863 7.188 21.905 1.00 93.50 82 TYR A CA 1
ATOM 678 C C . TYR A 1 82 ? -0.808 6.404 20.591 1.00 93.50 82 TYR A C 1
ATOM 680 O O . TYR A 1 82 ? 0.271 6.023 20.145 1.00 93.50 82 TYR A O 1
ATOM 688 N N . PHE A 1 83 ? -1.952 6.200 19.932 1.00 92.62 83 PHE A N 1
ATOM 689 C CA . PHE A 1 83 ? -1.984 5.529 18.633 1.00 92.62 83 PHE A CA 1
ATOM 690 C C . PHE A 1 83 ? -1.293 6.377 17.553 1.00 92.62 83 PHE A C 1
ATOM 692 O O . PHE A 1 83 ? -0.501 5.858 16.764 1.00 92.62 83 PHE A O 1
ATOM 699 N N . SER A 1 84 ? -1.516 7.693 17.564 1.00 92.12 84 SER A N 1
ATOM 700 C CA . SER A 1 84 ? -0.830 8.630 16.666 1.00 92.12 84 SER A CA 1
ATOM 701 C C . SER A 1 84 ? 0.689 8.644 16.881 1.00 92.12 84 SER A C 1
ATOM 703 O O . SER A 1 84 ? 1.445 8.622 15.915 1.00 92.12 84 SER A O 1
ATOM 705 N N . ILE A 1 85 ? 1.160 8.610 18.133 1.00 95.00 85 ILE A N 1
ATOM 706 C CA . ILE A 1 85 ? 2.600 8.574 18.440 1.00 95.00 85 ILE A CA 1
ATOM 707 C C . ILE A 1 85 ? 3.249 7.302 17.880 1.00 95.00 85 ILE A C 1
ATOM 709 O O . ILE A 1 85 ? 4.284 7.377 17.223 1.00 95.00 85 ILE A O 1
ATOM 713 N N . ILE A 1 86 ? 2.642 6.130 18.093 1.00 93.62 86 ILE A N 1
ATOM 714 C CA . ILE A 1 86 ? 3.233 4.859 17.640 1.00 93.62 86 ILE A CA 1
ATOM 715 C C . ILE A 1 86 ? 3.194 4.749 16.108 1.00 93.62 86 ILE A C 1
ATOM 717 O O . ILE A 1 86 ? 4.151 4.271 15.503 1.00 93.62 86 ILE A O 1
ATOM 721 N N . THR A 1 87 ? 2.133 5.223 15.447 1.00 94.19 87 THR A N 1
ATOM 722 C CA . THR A 1 87 ? 2.070 5.239 13.971 1.00 94.19 87 THR A CA 1
ATOM 723 C C . THR A 1 87 ? 3.102 6.188 13.350 1.00 94.19 87 THR A C 1
ATOM 725 O O . THR A 1 87 ? 3.707 5.856 12.324 1.00 94.19 87 THR A O 1
ATOM 728 N N . GLN A 1 88 ? 3.380 7.322 14.002 1.00 94.94 88 GLN A N 1
ATOM 729 C CA . GLN A 1 88 ? 4.473 8.216 13.620 1.00 94.94 88 GLN A CA 1
ATOM 730 C C . GLN A 1 88 ? 5.841 7.553 13.828 1.00 94.94 88 GLN A C 1
ATOM 732 O O . GLN A 1 88 ? 6.674 7.569 12.923 1.00 94.94 88 GLN A O 1
ATOM 737 N N . ALA A 1 89 ? 6.057 6.917 14.984 1.00 95.56 89 ALA A N 1
ATOM 738 C CA . ALA A 1 89 ? 7.291 6.196 15.286 1.00 95.56 89 ALA A CA 1
ATOM 739 C C . ALA A 1 89 ? 7.552 5.057 14.287 1.00 95.56 89 ALA A C 1
ATOM 741 O O . ALA A 1 89 ? 8.671 4.909 13.805 1.00 95.56 89 ALA A O 1
ATOM 742 N N . MET A 1 90 ? 6.514 4.303 13.907 1.00 95.44 90 MET A N 1
ATOM 743 C CA . MET A 1 90 ? 6.592 3.294 12.847 1.00 95.44 90 MET A CA 1
ATOM 744 C C . MET A 1 90 ? 7.031 3.924 11.522 1.00 95.44 90 MET A C 1
ATOM 746 O O . MET A 1 90 ? 7.965 3.438 10.893 1.00 95.44 90 MET A O 1
ATOM 750 N N . THR A 1 91 ? 6.393 5.021 11.107 1.00 95.19 91 THR A N 1
ATOM 751 C CA . THR A 1 91 ? 6.754 5.713 9.859 1.00 95.19 91 THR A CA 1
ATOM 752 C C . THR A 1 91 ? 8.219 6.155 9.869 1.00 95.19 91 THR A C 1
ATOM 754 O O . THR A 1 91 ? 8.922 5.954 8.881 1.00 95.19 91 THR A O 1
ATOM 757 N N . PHE A 1 92 ? 8.699 6.687 10.994 1.00 95.31 92 PHE A N 1
ATOM 758 C CA . PHE A 1 92 ? 10.094 7.089 11.159 1.00 95.31 92 PHE A CA 1
ATOM 759 C C . PHE A 1 92 ? 11.064 5.895 11.134 1.00 95.31 92 PHE A C 1
ATOM 761 O O . PHE A 1 92 ? 12.077 5.940 10.443 1.00 95.31 92 PHE A O 1
ATOM 768 N N . ALA A 1 93 ? 10.740 4.791 11.812 1.00 95.75 93 ALA A N 1
ATOM 769 C CA . ALA A 1 93 ? 11.559 3.579 11.791 1.00 95.75 93 ALA A CA 1
ATOM 770 C C . ALA A 1 93 ? 11.691 2.994 10.374 1.00 95.75 93 ALA A C 1
ATOM 772 O O . ALA A 1 93 ? 12.785 2.611 9.960 1.00 95.75 93 ALA A O 1
ATOM 773 N N . PHE A 1 94 ? 10.599 2.975 9.602 1.00 95.25 94 PHE A N 1
ATOM 774 C CA . PHE A 1 94 ? 10.643 2.552 8.202 1.00 95.25 94 PHE A CA 1
ATOM 775 C C . PHE A 1 94 ? 11.429 3.528 7.330 1.00 95.25 94 PHE A C 1
ATOM 777 O O . PHE A 1 94 ? 12.201 3.080 6.492 1.00 95.25 94 PHE A O 1
ATOM 784 N N . MET A 1 95 ? 11.297 4.839 7.537 1.00 94.00 95 MET A N 1
ATOM 785 C CA . MET A 1 95 ? 12.131 5.826 6.843 1.00 94.00 95 MET A CA 1
ATOM 786 C C . MET A 1 95 ? 13.625 5.533 7.051 1.00 94.00 95 MET A C 1
ATOM 788 O O . MET A 1 95 ? 14.368 5.453 6.076 1.00 94.00 95 MET A O 1
ATOM 792 N N . LEU A 1 96 ? 14.050 5.284 8.295 1.00 94.06 96 LEU A N 1
ATOM 793 C CA . LEU A 1 96 ? 15.432 4.892 8.591 1.00 94.06 96 LEU A CA 1
ATOM 794 C C . LEU A 1 96 ? 15.824 3.579 7.900 1.00 94.06 96 LEU A C 1
ATOM 796 O O . LEU A 1 96 ? 16.944 3.464 7.413 1.00 94.06 96 LEU A O 1
ATOM 800 N N . LEU A 1 97 ? 14.916 2.599 7.827 1.00 93.62 97 LEU A N 1
ATOM 801 C CA . LEU A 1 97 ? 15.150 1.335 7.120 1.00 93.62 97 LEU A CA 1
ATOM 802 C C . LEU A 1 97 ? 15.368 1.545 5.612 1.00 93.62 97 LEU A C 1
ATOM 804 O O . LEU A 1 97 ? 16.293 0.956 5.050 1.00 93.62 97 LEU A O 1
ATOM 808 N N . PHE A 1 98 ? 14.542 2.379 4.974 1.00 91.62 98 PHE A N 1
ATOM 809 C CA . PHE A 1 98 ? 14.648 2.705 3.549 1.00 91.62 98 PHE A CA 1
ATOM 810 C C . PHE A 1 98 ? 15.922 3.483 3.222 1.00 91.62 98 PHE A C 1
ATOM 812 O O . PHE A 1 98 ? 16.466 3.306 2.141 1.00 91.62 98 PHE A O 1
ATOM 819 N N . PHE A 1 99 ? 16.431 4.293 4.153 1.00 90.69 99 PHE A N 1
ATOM 820 C CA . PHE A 1 99 ? 17.666 5.064 3.969 1.00 90.69 99 PHE A CA 1
ATOM 821 C C . PHE A 1 99 ? 18.943 4.222 4.052 1.00 90.69 99 PHE A C 1
ATOM 823 O O . PHE A 1 99 ? 20.014 4.678 3.651 1.00 90.69 99 PHE A O 1
ATOM 830 N N . ARG A 1 100 ? 18.858 2.980 4.539 1.00 90.31 100 ARG A N 1
ATOM 831 C CA . ARG A 1 100 ? 20.003 2.066 4.534 1.00 90.31 100 ARG A CA 1
ATOM 832 C C . ARG A 1 100 ? 20.288 1.593 3.108 1.00 90.31 100 ARG A C 1
ATOM 834 O O . ARG A 1 100 ? 19.400 1.108 2.419 1.00 90.31 100 ARG A O 1
ATOM 841 N N . ASN A 1 101 ? 21.547 1.664 2.686 1.00 86.75 101 ASN A N 1
ATOM 842 C CA . ASN A 1 101 ? 21.960 1.173 1.366 1.00 86.75 101 ASN A CA 1
ATOM 843 C C . ASN A 1 101 ? 21.991 -0.366 1.288 1.00 86.75 101 ASN A C 1
ATOM 845 O O . ASN A 1 101 ? 21.710 -0.946 0.240 1.00 86.75 101 ASN A O 1
ATOM 849 N N . ASP A 1 102 ? 22.248 -1.036 2.413 1.00 85.19 102 ASP A N 1
ATOM 850 C CA . ASP A 1 102 ? 22.400 -2.498 2.472 1.00 85.19 102 ASP A CA 1
ATOM 851 C C . ASP A 1 102 ? 21.062 -3.259 2.475 1.00 85.19 102 ASP A C 1
ATOM 853 O O . ASP A 1 102 ? 21.035 -4.487 2.505 1.00 85.19 102 ASP A O 1
ATOM 857 N N . THR A 1 103 ? 19.927 -2.554 2.474 1.00 87.38 103 THR A N 1
ATOM 858 C CA . THR A 1 103 ? 18.585 -3.160 2.529 1.00 87.38 103 THR A CA 1
ATOM 859 C C . THR A 1 103 ? 17.954 -3.358 1.155 1.00 87.38 103 THR A C 1
ATOM 861 O O . THR A 1 103 ? 16.823 -3.819 1.088 1.00 87.38 103 THR A O 1
ATOM 864 N N . GLY A 1 104 ? 18.643 -3.010 0.063 1.00 86.25 104 GLY A N 1
ATOM 865 C CA . GLY A 1 104 ? 18.155 -3.270 -1.296 1.00 86.25 104 GLY A CA 1
ATOM 866 C C . GLY A 1 104 ? 16.985 -2.382 -1.742 1.00 86.25 104 GLY A C 1
ATOM 867 O O . GLY A 1 104 ? 16.314 -2.719 -2.716 1.00 86.25 104 GLY A O 1
ATOM 868 N N . PHE A 1 105 ? 16.744 -1.255 -1.061 1.00 90.69 105 PHE A N 1
ATOM 869 C CA . PHE A 1 105 ? 15.714 -0.264 -1.413 1.00 90.69 105 PHE A CA 1
ATOM 870 C C . PHE A 1 105 ? 16.278 1.017 -2.059 1.00 90.69 105 PHE A C 1
ATOM 872 O O . PHE A 1 105 ? 15.559 1.991 -2.235 1.00 90.69 105 PHE A O 1
ATOM 879 N N . GLY A 1 106 ? 17.568 1.053 -2.402 1.00 87.31 106 GLY A N 1
ATOM 880 C CA . GLY A 1 106 ? 18.190 2.231 -3.024 1.00 87.31 106 GLY A CA 1
ATOM 881 C C . GLY A 1 106 ? 18.591 3.346 -2.052 1.00 87.31 106 GLY A C 1
ATOM 882 O O . GLY A 1 106 ? 19.146 4.356 -2.488 1.00 87.31 106 GLY A O 1
ATOM 883 N N . GLY A 1 107 ? 18.370 3.168 -0.744 1.00 88.62 107 GLY A N 1
ATOM 884 C CA . GLY A 1 107 ? 18.869 4.079 0.283 1.00 88.62 107 GLY A CA 1
ATOM 885 C C . GLY A 1 107 ? 18.332 5.501 0.12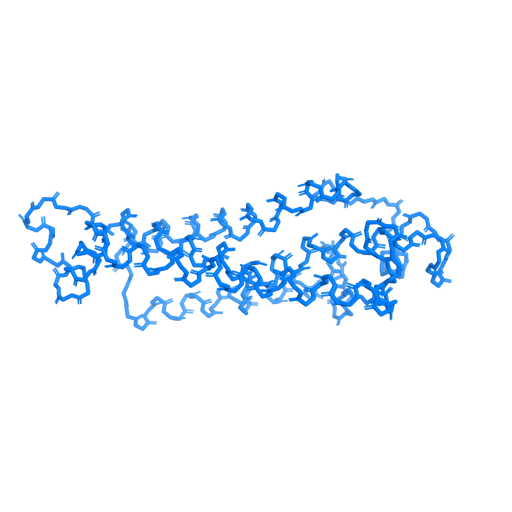8 1.00 88.62 107 GLY A C 1
ATOM 886 O O . GLY A 1 107 ? 17.154 5.722 -0.143 1.00 88.62 107 GLY A O 1
ATOM 887 N N . ASN A 1 108 ? 19.226 6.482 0.247 1.00 87.19 108 ASN A N 1
ATOM 888 C CA . ASN A 1 108 ? 18.889 7.899 0.069 1.00 87.19 108 ASN A CA 1
ATOM 889 C C . ASN A 1 108 ? 18.547 8.283 -1.383 1.00 87.19 108 ASN A C 1
ATOM 891 O O . ASN A 1 108 ? 17.954 9.337 -1.599 1.00 87.19 108 ASN A O 1
ATOM 895 N N . ASN A 1 109 ? 18.915 7.456 -2.367 1.00 85.25 109 ASN A N 1
ATOM 896 C CA . ASN A 1 109 ? 18.650 7.731 -3.783 1.00 85.25 109 ASN A CA 1
ATOM 897 C C . ASN A 1 109 ? 17.252 7.256 -4.208 1.00 85.25 109 ASN A C 1
ATOM 899 O O . ASN A 1 109 ? 16.649 7.838 -5.108 1.00 85.25 109 ASN A O 1
ATOM 903 N N . GLY A 1 110 ? 16.736 6.208 -3.557 1.00 87.94 110 GLY A N 1
ATOM 904 C CA . GLY A 1 110 ? 15.473 5.571 -3.917 1.00 87.94 110 GLY A CA 1
ATOM 905 C C . GLY A 1 110 ? 15.489 4.970 -5.327 1.00 87.94 110 GLY A C 1
ATOM 906 O O . GLY A 1 110 ? 16.538 4.589 -5.850 1.00 87.94 110 GLY A O 1
ATOM 907 N N . PHE A 1 111 ? 14.304 4.864 -5.934 1.00 92.00 111 PHE A N 1
ATOM 908 C CA . PHE A 1 111 ? 14.130 4.350 -7.292 1.00 92.00 111 PHE A CA 1
ATOM 909 C C . PHE A 1 111 ? 13.896 5.492 -8.292 1.00 92.00 111 PHE A C 1
ATOM 911 O O . PHE A 1 111 ? 12.983 6.298 -8.122 1.00 92.00 111 PHE A O 1
ATOM 918 N N . THR A 1 112 ? 14.711 5.543 -9.344 1.00 90.12 112 THR A N 1
ATOM 919 C CA . THR A 1 112 ? 14.723 6.560 -10.401 1.00 90.12 112 THR A CA 1
ATOM 920 C C . THR A 1 112 ? 14.708 5.951 -11.816 1.00 90.12 112 THR A C 1
ATOM 922 O O . THR A 1 112 ? 14.666 4.740 -11.989 1.00 90.12 112 THR A O 1
ATOM 925 N N . ASP A 1 113 ? 14.702 6.802 -12.845 1.00 88.94 113 ASP A N 1
ATOM 926 C CA . ASP A 1 113 ? 14.867 6.424 -14.262 1.00 88.94 113 ASP A CA 1
ATOM 927 C C . ASP A 1 113 ? 13.882 5.368 -14.809 1.00 88.94 113 ASP A C 1
ATOM 929 O O . ASP A 1 113 ? 14.221 4.554 -15.662 1.00 88.94 113 ASP A O 1
ATOM 933 N N . PHE A 1 114 ? 12.622 5.376 -14.360 1.00 92.62 114 PHE A N 1
ATOM 934 C CA . PHE A 1 114 ? 11.594 4.498 -14.932 1.00 92.62 114 PHE A CA 1
ATOM 935 C C . PHE A 1 114 ? 11.376 4.804 -16.424 1.00 92.62 114 PHE A C 1
ATOM 937 O O . PHE A 1 114 ? 11.088 5.944 -16.788 1.00 92.62 114 PHE A O 1
ATOM 944 N N . LYS A 1 115 ? 11.451 3.787 -17.297 1.00 92.19 115 LYS A N 1
ATOM 945 C CA . LYS A 1 115 ? 11.299 3.969 -18.761 1.00 92.19 115 LYS A CA 1
ATOM 946 C C . LYS A 1 115 ? 10.096 3.255 -19.347 1.00 92.19 115 LYS A C 1
ATOM 948 O O . LYS A 1 115 ? 9.443 3.786 -20.251 1.00 92.19 115 LYS A O 1
ATOM 953 N N . ARG A 1 116 ? 9.793 2.054 -18.854 1.00 93.06 116 ARG A N 1
ATOM 954 C CA . ARG A 1 116 ? 8.765 1.181 -19.424 1.00 93.06 116 ARG A CA 1
ATOM 955 C C . ARG A 1 116 ? 7.876 0.567 -18.355 1.00 93.06 116 ARG A C 1
ATOM 957 O O . ARG A 1 116 ? 8.300 0.338 -17.229 1.00 93.06 116 ARG A O 1
ATOM 964 N N . ILE A 1 117 ? 6.650 0.260 -18.751 1.00 94.62 117 ILE A N 1
ATOM 965 C CA . ILE A 1 117 ? 5.696 -0.547 -17.996 1.00 94.62 117 ILE A CA 1
ATOM 966 C C . ILE A 1 117 ? 5.061 -1.544 -18.966 1.00 94.62 117 ILE A C 1
ATOM 968 O O . ILE A 1 117 ? 4.583 -1.146 -20.026 1.00 94.62 117 ILE A O 1
ATOM 972 N N . LEU A 1 118 ? 5.090 -2.844 -18.647 1.00 93.50 118 LEU A N 1
ATOM 973 C CA . LEU A 1 118 ? 4.526 -3.900 -19.506 1.00 93.50 118 LEU A CA 1
ATOM 974 C C . LEU A 1 118 ? 5.032 -3.854 -20.967 1.00 93.50 118 LEU A C 1
ATOM 976 O O . LEU A 1 118 ? 4.293 -4.159 -21.897 1.00 93.50 118 LEU A O 1
ATOM 980 N N . GLY A 1 119 ? 6.286 -3.436 -21.171 1.00 91.38 119 GLY A N 1
ATOM 981 C CA . GLY A 1 119 ? 6.903 -3.284 -22.496 1.00 91.38 119 GLY A CA 1
ATOM 982 C C . GLY A 1 119 ? 6.606 -1.959 -23.213 1.00 91.38 119 GLY A C 1
ATOM 983 O O . GLY A 1 119 ? 7.236 -1.671 -24.226 1.00 91.38 119 GLY A O 1
ATOM 984 N N . TYR A 1 120 ? 5.721 -1.114 -22.681 1.00 93.81 120 TYR A N 1
ATOM 985 C CA . TYR A 1 120 ? 5.386 0.187 -23.260 1.00 93.81 120 TYR A CA 1
ATOM 986 C C . TYR A 1 120 ? 6.172 1.313 -22.599 1.00 93.81 120 TYR A C 1
ATOM 988 O O . TYR A 1 120 ? 6.280 1.370 -21.375 1.00 93.81 120 TYR A O 1
ATOM 996 N N . THR A 1 121 ? 6.666 2.262 -23.393 1.00 94.44 121 THR A N 1
ATOM 997 C CA . THR A 1 121 ? 7.324 3.465 -22.870 1.00 94.44 121 THR A CA 1
ATOM 998 C C . THR A 1 121 ? 6.336 4.306 -22.062 1.00 94.44 121 THR A C 1
ATOM 1000 O O . THR A 1 121 ? 5.264 4.660 -22.561 1.00 94.44 121 THR A O 1
ATOM 1003 N N . ILE A 1 122 ? 6.702 4.683 -20.833 1.00 93.00 122 ILE A N 1
ATOM 1004 C CA . ILE A 1 122 ? 5.828 5.465 -19.938 1.00 93.00 122 ILE A CA 1
ATOM 1005 C C . ILE A 1 122 ? 5.590 6.897 -20.438 1.00 93.00 122 ILE A C 1
ATOM 1007 O O . ILE A 1 122 ? 4.613 7.544 -20.065 1.00 93.00 122 ILE A O 1
ATOM 1011 N N . THR A 1 123 ? 6.478 7.409 -21.294 1.00 93.56 123 THR A N 1
ATOM 1012 C CA . THR A 1 123 ? 6.381 8.762 -21.850 1.00 93.56 123 THR A CA 1
ATOM 1013 C C . THR A 1 123 ? 5.469 8.850 -23.076 1.00 93.56 123 THR A C 1
ATOM 1015 O O . THR A 1 123 ? 5.067 9.962 -23.433 1.00 93.56 123 THR A O 1
ATOM 1018 N N . ALA A 1 124 ? 5.102 7.716 -23.687 1.00 96.31 124 ALA A N 1
ATOM 1019 C CA . ALA A 1 124 ? 4.250 7.685 -24.870 1.00 96.31 124 ALA A CA 1
ATOM 1020 C C . ALA A 1 124 ? 2.836 8.227 -24.556 1.00 96.31 124 ALA A C 1
ATOM 1022 O O . ALA A 1 124 ? 2.275 7.886 -23.509 1.00 96.31 124 ALA A O 1
ATOM 1023 N N . PRO A 1 125 ? 2.225 9.044 -25.441 1.00 96.50 125 PRO A N 1
ATOM 1024 C CA . PRO A 1 125 ? 0.913 9.648 -25.185 1.00 96.50 125 PRO A CA 1
ATOM 1025 C C . PRO A 1 125 ? -0.194 8.629 -24.888 1.00 96.50 125 PRO A C 1
ATOM 1027 O O . PRO A 1 125 ? -0.994 8.841 -23.978 1.00 96.50 125 PRO A O 1
ATOM 1030 N N . SER A 1 126 ? -0.209 7.503 -25.608 1.00 96.06 126 SER A N 1
ATOM 1031 C CA . SER A 1 126 ? -1.163 6.410 -25.392 1.00 96.06 126 SER A CA 1
ATOM 1032 C C . SER A 1 126 ? -0.993 5.768 -24.014 1.00 96.06 126 SER A C 1
ATOM 1034 O O . SER A 1 126 ? -1.973 5.629 -23.286 1.00 96.06 126 SER A O 1
ATOM 1036 N N . THR A 1 127 ? 0.242 5.450 -23.612 1.00 96.25 127 THR A N 1
ATOM 1037 C CA . THR A 1 127 ? 0.544 4.892 -22.285 1.00 96.25 127 THR A CA 1
ATOM 1038 C C . THR A 1 127 ? 0.107 5.841 -21.176 1.00 96.25 127 THR A C 1
ATOM 1040 O O . THR A 1 127 ? -0.557 5.416 -20.236 1.00 96.25 127 THR A O 1
ATOM 1043 N N . LYS A 1 128 ? 0.406 7.142 -21.299 1.00 96.06 128 LYS A N 1
ATOM 1044 C CA . LYS A 1 128 ? -0.042 8.154 -20.330 1.00 96.06 128 LYS A CA 1
ATOM 1045 C C . LYS A 1 128 ? -1.561 8.186 -20.213 1.00 96.06 128 LYS A C 1
ATOM 1047 O O . LYS A 1 128 ? -2.075 8.166 -19.100 1.00 96.06 128 LYS A O 1
ATOM 1052 N N . ALA A 1 129 ? -2.277 8.203 -21.339 1.00 97.19 129 ALA A N 1
ATOM 1053 C CA . ALA A 1 129 ? -3.738 8.191 -21.341 1.00 97.19 129 ALA A CA 1
ATOM 1054 C C . ALA A 1 129 ? -4.297 6.952 -20.620 1.00 97.19 129 ALA A C 1
ATOM 1056 O O . ALA A 1 129 ? -5.187 7.082 -19.782 1.00 97.19 129 ALA A O 1
ATOM 1057 N N . VAL A 1 130 ? -3.726 5.769 -20.873 1.00 97.06 130 VAL A N 1
ATOM 1058 C CA . VAL A 1 130 ? -4.105 4.533 -20.172 1.00 97.06 130 VAL A CA 1
ATOM 1059 C C . VAL A 1 130 ? -3.818 4.632 -18.673 1.00 97.06 130 VAL A C 1
ATOM 1061 O O . VAL A 1 130 ? -4.700 4.328 -17.878 1.00 97.06 130 VAL A O 1
ATOM 1064 N N . LEU A 1 131 ? -2.638 5.107 -18.263 1.00 95.56 131 LEU A N 1
ATOM 1065 C CA . LEU A 1 131 ? -2.297 5.282 -16.846 1.00 95.56 131 LEU A CA 1
ATOM 1066 C C . LEU A 1 131 ? -3.253 6.254 -16.138 1.00 95.56 131 LEU A C 1
ATOM 1068 O O . LEU A 1 131 ? -3.666 5.990 -15.007 1.00 95.56 131 LEU A O 1
ATOM 1072 N N . TYR A 1 132 ? -3.662 7.338 -16.805 1.00 96.88 132 TYR A N 1
ATOM 1073 C CA . TYR A 1 132 ? -4.672 8.258 -16.278 1.00 96.88 132 TYR A CA 1
ATOM 1074 C C . TYR A 1 132 ? -6.036 7.584 -16.112 1.00 96.88 132 TYR A C 1
ATOM 1076 O O . TYR A 1 132 ? -6.651 7.716 -15.055 1.00 96.88 132 TYR A O 1
ATOM 1084 N N . LEU A 1 133 ? -6.498 6.833 -17.117 1.00 98.00 133 LEU A N 1
ATOM 1085 C CA . LEU A 1 133 ? -7.768 6.105 -17.047 1.00 98.00 133 LEU A CA 1
ATOM 1086 C C . LEU A 1 133 ? -7.752 5.027 -15.958 1.00 98.00 133 LEU A C 1
ATOM 1088 O O . LEU A 1 133 ? -8.724 4.895 -15.219 1.00 98.00 133 LEU A O 1
ATOM 1092 N N . VAL A 1 134 ? -6.642 4.301 -15.813 1.00 96.75 134 VAL A N 1
ATOM 1093 C CA . VAL A 1 134 ? -6.452 3.309 -14.746 1.00 96.75 134 VAL A CA 1
ATOM 1094 C C . VAL A 1 134 ? -6.485 3.989 -13.379 1.00 96.75 134 VAL A C 1
ATOM 1096 O O . VAL A 1 134 ? -7.225 3.554 -12.501 1.00 96.75 134 VAL A O 1
ATOM 1099 N N . THR A 1 135 ? -5.765 5.099 -13.205 1.00 96.12 135 THR A N 1
ATOM 1100 C CA . THR A 1 135 ? -5.773 5.867 -11.947 1.00 96.12 135 THR A CA 1
ATOM 1101 C C . THR A 1 135 ? -7.179 6.363 -11.605 1.00 96.12 135 THR A C 1
ATOM 1103 O O . THR A 1 135 ? -7.623 6.233 -10.465 1.00 96.12 135 THR A O 1
ATOM 1106 N N . LEU A 1 136 ? -7.915 6.876 -12.596 1.00 98.00 136 LEU A N 1
ATOM 1107 C CA . LEU A 1 136 ? -9.305 7.293 -12.424 1.00 98.00 136 LEU A CA 1
ATOM 1108 C C . LEU A 1 136 ? -10.209 6.112 -12.040 1.00 98.00 136 LEU A C 1
ATOM 1110 O O . LEU A 1 136 ? -11.045 6.250 -11.150 1.00 98.00 136 LEU A O 1
ATOM 1114 N N . ALA A 1 137 ? -10.029 4.947 -12.665 1.00 98.19 137 ALA A N 1
ATOM 1115 C CA . ALA A 1 137 ? -10.779 3.740 -12.335 1.00 98.19 137 ALA A CA 1
ATOM 1116 C C . ALA A 1 137 ? -10.517 3.280 -10.891 1.00 98.19 137 ALA A C 1
ATOM 1118 O O . ALA A 1 137 ? -11.468 2.968 -10.176 1.00 98.19 137 ALA A O 1
ATOM 1119 N N . PHE A 1 138 ? -9.264 3.306 -10.421 1.00 96.50 138 PHE A N 1
ATOM 1120 C CA . PHE A 1 138 ? -8.924 3.007 -9.024 1.00 96.50 138 PHE A CA 1
ATOM 1121 C C . PHE A 1 138 ? -9.486 4.047 -8.046 1.00 96.50 138 PHE A C 1
ATOM 1123 O O . PHE A 1 138 ? -9.991 3.684 -6.980 1.00 96.50 138 PHE A O 1
ATOM 1130 N N . LEU A 1 139 ? -9.472 5.332 -8.406 1.00 97.25 139 LEU A N 1
ATOM 1131 C CA . LEU A 1 139 ? -10.078 6.391 -7.598 1.00 97.25 139 LEU A CA 1
ATOM 1132 C C . LEU A 1 139 ? -11.594 6.187 -7.457 1.00 97.25 139 LEU A C 1
ATOM 1134 O O . LEU A 1 139 ? -12.125 6.195 -6.348 1.00 97.25 139 LEU A O 1
ATOM 1138 N N . LEU A 1 140 ? -12.298 5.964 -8.567 1.00 98.31 140 LEU A N 1
ATOM 1139 C CA . LEU A 1 140 ? -13.740 5.718 -8.547 1.00 98.31 140 LEU A CA 1
ATOM 1140 C C . LEU A 1 140 ? -14.071 4.407 -7.826 1.00 98.31 140 LEU A C 1
ATOM 1142 O O . LEU A 1 140 ? -14.973 4.378 -6.992 1.00 98.31 140 LEU A O 1
ATOM 1146 N N . GLY A 1 141 ? -13.313 3.342 -8.090 1.00 98.25 141 GLY A N 1
ATOM 1147 C CA . GLY A 1 141 ? -13.470 2.046 -7.436 1.00 98.25 141 GLY A CA 1
ATOM 1148 C C . GLY A 1 141 ? -13.281 2.126 -5.921 1.00 98.25 141 GLY A C 1
ATOM 1149 O O . GLY A 1 141 ? -14.116 1.617 -5.175 1.00 98.25 141 GLY A O 1
ATOM 1150 N N . SER A 1 142 ? -12.242 2.822 -5.451 1.00 97.56 142 SER A N 1
ATOM 1151 C CA . SER A 1 142 ? -11.998 3.022 -4.016 1.00 97.56 142 SER A CA 1
ATOM 1152 C C . SER A 1 142 ? -13.088 3.872 -3.358 1.00 97.56 142 SER A C 1
ATOM 1154 O O . SER A 1 142 ? -13.549 3.535 -2.267 1.00 97.56 142 SER A O 1
ATOM 1156 N N . LEU A 1 143 ? -13.583 4.915 -4.031 1.00 97.75 143 LEU A N 1
ATOM 1157 C CA . LEU A 1 143 ? -14.691 5.732 -3.534 1.00 97.75 143 LEU A CA 1
ATOM 1158 C C . LEU A 1 143 ? -15.985 4.919 -3.417 1.00 97.75 143 LEU A C 1
ATOM 1160 O O . LEU A 1 143 ? -16.660 4.980 -2.386 1.00 97.75 143 LEU A O 1
ATOM 1164 N N . LEU A 1 144 ? -16.324 4.132 -4.441 1.00 98.31 144 LEU A N 1
ATOM 1165 C CA . LEU A 1 144 ? -17.501 3.262 -4.434 1.00 98.31 144 LEU A CA 1
ATOM 1166 C C . LEU A 1 144 ? -17.393 2.171 -3.364 1.00 98.31 144 LEU A C 1
ATOM 1168 O O . LEU A 1 144 ? -18.365 1.934 -2.647 1.00 98.31 144 LEU A O 1
ATOM 1172 N N . LEU A 1 145 ? -16.214 1.564 -3.201 1.00 97.88 145 LEU A N 1
ATOM 1173 C CA . LEU A 1 145 ? -15.942 0.583 -2.152 1.00 97.88 145 LEU A CA 1
ATOM 1174 C C . LEU A 1 145 ? -16.136 1.191 -0.758 1.00 97.88 145 LEU A C 1
ATOM 1176 O O . LEU A 1 145 ? -16.882 0.649 0.059 1.00 97.88 145 LEU A O 1
ATOM 1180 N N . CYS A 1 146 ? -15.524 2.347 -0.493 1.00 97.06 146 CYS A N 1
ATOM 1181 C CA . CYS A 1 146 ? -15.680 3.066 0.770 1.00 97.06 146 CYS A CA 1
ATOM 1182 C C . CYS A 1 146 ? -17.144 3.443 1.026 1.00 97.06 146 CYS A C 1
ATOM 1184 O O . CYS A 1 146 ? -17.649 3.254 2.134 1.00 97.06 146 CYS A O 1
ATOM 1186 N N . ARG A 1 147 ? -17.860 3.916 -0.003 1.00 97.25 147 ARG A N 1
ATOM 1187 C CA . ARG A 1 147 ? -19.289 4.232 0.092 1.00 97.25 147 ARG A CA 1
ATOM 1188 C C . ARG A 1 147 ? -20.109 2.994 0.450 1.00 97.25 147 ARG A C 1
ATOM 1190 O O . ARG A 1 147 ? -20.914 3.071 1.374 1.00 97.25 147 ARG A O 1
ATOM 1197 N N . ALA A 1 148 ? -19.887 1.871 -0.231 1.00 97.62 148 ALA A N 1
ATOM 1198 C CA . ALA A 1 148 ? -20.577 0.611 0.039 1.00 97.62 148 ALA A CA 1
ATOM 1199 C C . ALA A 1 148 ? -20.326 0.118 1.472 1.00 97.62 148 ALA A C 1
ATOM 1201 O O . ALA A 1 148 ? -21.248 -0.337 2.147 1.00 97.62 148 ALA A O 1
ATOM 1202 N N . ILE A 1 149 ? -19.098 0.260 1.975 1.00 96.62 149 ILE A N 1
ATOM 1203 C CA . ILE A 1 149 ? -18.751 -0.103 3.352 1.00 96.62 149 ILE A CA 1
ATOM 1204 C C . ILE A 1 149 ? -19.498 0.774 4.359 1.00 96.62 149 ILE A C 1
ATOM 1206 O O . ILE A 1 149 ? -20.125 0.243 5.279 1.00 96.62 149 ILE A O 1
ATOM 1210 N N . VAL A 1 150 ? -19.473 2.096 4.183 1.00 95.75 150 VAL A N 1
ATOM 1211 C CA . VAL A 1 150 ? -20.085 3.048 5.123 1.00 95.75 150 VAL A CA 1
ATOM 1212 C C . VAL A 1 150 ? -21.611 2.916 5.171 1.00 95.75 150 VAL A C 1
ATOM 1214 O O . VAL A 1 150 ? -22.191 3.071 6.244 1.00 95.75 150 VAL A O 1
ATOM 1217 N N . THR A 1 151 ? -22.270 2.588 4.056 1.00 96.62 151 THR A N 1
ATOM 1218 C CA . THR A 1 151 ? -23.731 2.377 4.018 1.00 96.62 151 THR A CA 1
ATOM 1219 C C . THR A 1 151 ? -24.162 0.970 4.451 1.00 96.62 151 THR A C 1
ATOM 1221 O O . THR A 1 151 ? -25.348 0.730 4.678 1.00 96.62 151 THR A O 1
ATOM 1224 N N . SER A 1 152 ? -23.224 0.029 4.597 1.00 97.00 152 SER A N 1
ATOM 1225 C CA . SER A 1 152 ? -23.513 -1.354 4.992 1.00 97.00 152 SER A CA 1
ATOM 1226 C C . SER A 1 152 ? -23.780 -1.530 6.498 1.00 97.00 152 SER A C 1
ATOM 1228 O O . SER A 1 152 ? -23.615 -0.626 7.321 1.00 97.00 152 SER A O 1
ATOM 1230 N N . LYS A 1 153 ? -24.132 -2.764 6.901 1.00 94.69 153 LYS A N 1
ATOM 1231 C CA . LYS A 1 153 ? -24.195 -3.166 8.321 1.00 94.69 153 LYS A CA 1
ATOM 1232 C C . LYS A 1 153 ? -22.858 -2.943 9.040 1.00 94.69 153 LYS A C 1
ATOM 1234 O O . LYS A 1 153 ? -22.873 -2.521 10.192 1.00 94.69 153 LYS A O 1
ATOM 1239 N N . LEU A 1 154 ? -21.730 -3.176 8.360 1.00 95.12 154 LEU A N 1
ATOM 1240 C CA . LEU A 1 154 ? -20.395 -2.940 8.912 1.00 95.12 154 LEU A CA 1
ATOM 1241 C C . LEU A 1 154 ? -20.191 -1.451 9.220 1.00 95.12 154 LEU A C 1
ATOM 1243 O O . LEU A 1 154 ? -19.743 -1.114 10.313 1.00 95.12 154 LEU A O 1
ATOM 1247 N N . GLY A 1 155 ? -20.617 -0.563 8.317 1.00 95.25 155 GLY A N 1
ATOM 1248 C CA . GLY A 1 155 ? -20.591 0.887 8.519 1.00 95.25 155 GLY A CA 1
ATOM 1249 C C . GLY A 1 155 ? -21.348 1.338 9.770 1.00 95.25 155 GLY A C 1
ATOM 1250 O O . GLY A 1 155 ? -20.831 2.141 10.545 1.00 95.25 155 GLY A O 1
ATOM 1251 N N . ARG A 1 156 ? -22.524 0.755 10.040 1.00 95.25 156 ARG A N 1
ATOM 1252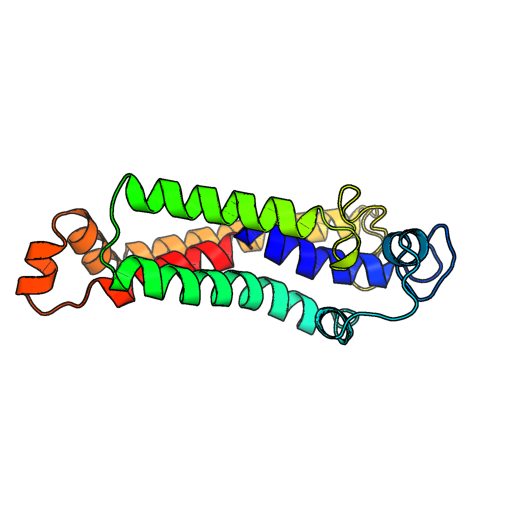 C CA . ARG A 1 156 ? -23.286 1.034 11.273 1.00 95.25 156 ARG A CA 1
ATOM 1253 C C . ARG A 1 156 ? -22.545 0.604 12.541 1.00 95.25 156 ARG A C 1
ATOM 1255 O O . ARG A 1 156 ? -22.555 1.335 13.528 1.00 95.25 156 ARG A O 1
ATOM 1262 N N . VAL A 1 157 ? -21.866 -0.545 12.519 1.00 95.62 157 VAL A N 1
ATOM 1263 C CA . VAL A 1 157 ? -21.041 -0.992 13.656 1.00 95.62 157 VAL A CA 1
ATOM 1264 C C . VAL A 1 157 ? -19.864 -0.039 13.875 1.00 95.62 157 VAL A C 1
ATOM 1266 O O . VAL A 1 157 ? -19.597 0.339 15.011 1.00 95.62 157 VAL A O 1
ATOM 1269 N N . LEU A 1 158 ? -19.198 0.409 12.806 1.00 95.12 158 LEU A N 1
ATOM 1270 C CA . LEU A 1 158 ? -18.103 1.383 12.894 1.00 95.12 158 LEU A CA 1
ATOM 1271 C C . LEU A 1 158 ? -18.554 2.734 13.461 1.00 95.12 158 LEU A C 1
ATOM 1273 O O . LEU A 1 158 ? -17.836 3.318 14.270 1.00 95.12 158 LEU A O 1
ATOM 1277 N N . GLN A 1 159 ? -19.740 3.215 13.078 1.00 95.19 159 GLN A N 1
ATOM 1278 C CA . GLN A 1 159 ? -20.343 4.404 13.690 1.00 95.19 159 GLN A CA 1
ATOM 1279 C C . GLN A 1 159 ? -20.551 4.189 15.195 1.00 95.19 159 GLN A C 1
ATOM 1281 O O . GLN A 1 159 ? -20.142 5.022 15.996 1.00 95.19 159 GLN A O 1
ATOM 1286 N N . GLY A 1 160 ? -21.050 3.016 15.597 1.00 94.69 160 GLY A N 1
ATOM 1287 C CA . GLY A 1 160 ? -21.155 2.652 17.010 1.00 94.69 160 GLY A CA 1
ATOM 1288 C C . GLY A 1 160 ? -19.807 2.613 17.745 1.00 94.69 160 GLY A C 1
ATOM 1289 O O . GLY A 1 160 ? -19.727 3.066 18.886 1.00 94.69 160 GLY A O 1
ATOM 1290 N N . VAL A 1 161 ? -18.737 2.122 17.101 1.00 93.69 161 VAL A N 1
ATOM 1291 C CA . VAL A 1 161 ? -17.366 2.148 17.655 1.00 93.69 161 VAL A CA 1
ATOM 1292 C C . VAL A 1 161 ? -16.899 3.587 17.878 1.00 93.69 161 VAL A C 1
ATOM 1294 O O . VAL A 1 161 ? -16.293 3.868 18.912 1.00 93.69 161 VAL A O 1
ATOM 1297 N N . ARG A 1 162 ? -17.183 4.485 16.926 1.00 92.44 162 ARG A N 1
ATOM 1298 C CA . ARG A 1 162 ? -16.854 5.914 17.011 1.00 92.44 162 ARG A CA 1
ATOM 1299 C C . ARG A 1 162 ? -17.615 6.609 18.144 1.00 92.44 162 ARG A C 1
ATOM 1301 O O . ARG A 1 162 ? -17.005 7.398 18.857 1.00 92.44 162 ARG A O 1
ATOM 1308 N N . ASP A 1 163 ? -18.904 6.321 18.308 1.00 93.81 163 ASP A N 1
ATOM 1309 C CA . ASP A 1 163 ? -19.748 6.987 19.307 1.00 93.81 163 ASP A CA 1
ATOM 1310 C C . ASP A 1 163 ? -19.460 6.504 20.732 1.00 93.81 163 ASP A C 1
ATOM 1312 O O . ASP A 1 163 ? -19.310 7.301 21.656 1.00 93.81 163 ASP A O 1
ATOM 1316 N N . SER A 1 164 ? -19.416 5.184 20.941 1.00 94.12 164 SER A N 1
ATOM 1317 C CA . SER A 1 164 ? -19.089 4.595 22.239 1.00 94.12 164 SER A CA 1
ATOM 1318 C C . SER A 1 164 ? -18.652 3.141 22.089 1.00 94.12 164 SER A C 1
ATOM 1320 O O . SER A 1 164 ? -19.456 2.206 22.142 1.00 94.12 164 SER A O 1
ATOM 1322 N N . GLU A 1 165 ? -17.339 2.944 21.977 1.00 92.75 165 GLU A N 1
ATOM 1323 C CA . GLU A 1 165 ? -16.734 1.610 21.938 1.00 92.75 165 GLU A CA 1
ATOM 1324 C C . GLU A 1 165 ? -17.124 0.762 23.164 1.00 92.75 165 GLU A C 1
ATOM 1326 O O . GLU A 1 165 ? -17.400 -0.427 23.022 1.00 92.75 165 GLU A O 1
ATOM 1331 N N . SER A 1 166 ? -17.212 1.368 24.356 1.00 92.88 166 SER A N 1
ATOM 1332 C CA . SER A 1 166 ? -17.629 0.674 25.583 1.00 92.88 166 SER A CA 1
ATOM 1333 C C . SER A 1 166 ? -19.054 0.132 25.480 1.00 92.88 166 SER A C 1
ATOM 1335 O O . SER A 1 166 ? -19.276 -1.040 25.771 1.00 92.88 166 SER A O 1
ATOM 1337 N N . ARG A 1 167 ? -20.011 0.941 25.001 1.00 93.44 167 ARG A N 1
ATOM 1338 C CA . ARG A 1 167 ? -21.406 0.510 24.814 1.00 93.44 167 ARG A CA 1
ATOM 1339 C C . ARG A 1 167 ? -21.522 -0.609 23.784 1.00 93.44 167 ARG A C 1
ATOM 1341 O O . ARG A 1 167 ? -22.289 -1.543 23.983 1.00 93.44 167 ARG A O 1
ATOM 1348 N N . LEU A 1 168 ? -20.736 -0.542 22.711 1.00 93.88 168 LEU A N 1
ATOM 1349 C CA . LEU A 1 168 ? -20.720 -1.582 21.686 1.00 93.88 168 LEU A CA 1
ATOM 1350 C C . LEU A 1 168 ? -20.210 -2.925 22.242 1.00 93.88 168 LEU A C 1
ATOM 1352 O O . LEU A 1 168 ? -20.778 -3.970 21.930 1.00 93.88 168 LEU A O 1
ATOM 1356 N N . MET A 1 169 ? -19.194 -2.886 23.115 1.00 93.06 169 MET A N 1
ATOM 1357 C CA . MET A 1 169 ? -18.698 -4.071 23.827 1.00 93.06 169 MET A CA 1
ATOM 1358 C C . MET A 1 169 ? -19.737 -4.656 24.789 1.00 93.06 169 MET A C 1
ATOM 1360 O O . MET A 1 169 ? -19.873 -5.874 24.849 1.00 93.06 169 MET A O 1
ATOM 1364 N N . PHE A 1 170 ? -20.507 -3.821 25.497 1.00 95.06 170 PHE A N 1
ATOM 1365 C CA . PHE A 1 170 ? -21.583 -4.298 26.380 1.00 95.06 170 PHE A CA 1
ATOM 1366 C C . PHE A 1 170 ? -22.689 -5.056 25.633 1.00 95.06 170 PHE A C 1
ATOM 1368 O O . PHE A 1 170 ? -23.308 -5.948 26.202 1.00 95.06 170 PHE A O 1
ATOM 1375 N N . ILE A 1 171 ? -22.913 -4.741 24.354 1.00 93.94 171 ILE A N 1
ATOM 1376 C CA . ILE A 1 171 ? -23.905 -5.411 23.495 1.00 93.94 171 ILE A CA 1
ATOM 1377 C C . ILE A 1 171 ? -23.305 -6.674 22.826 1.00 93.94 171 ILE A C 1
ATOM 1379 O O . ILE A 1 171 ? -23.960 -7.343 22.033 1.00 93.94 171 ILE A O 1
ATOM 1383 N N . GLY A 1 172 ? -22.057 -7.037 23.151 1.00 93.81 172 GLY A N 1
ATOM 1384 C CA . GLY A 1 172 ? -21.417 -8.286 22.719 1.00 93.81 172 GLY A CA 1
ATOM 1385 C C . GLY A 1 172 ? -20.609 -8.197 21.421 1.00 93.81 172 GLY A C 1
ATOM 1386 O O . GLY A 1 172 ? -20.065 -9.204 20.970 1.00 93.81 172 GLY A O 1
ATOM 1387 N N . TYR A 1 173 ? -20.476 -7.014 20.814 1.00 94.69 173 TYR A N 1
ATOM 1388 C CA . TYR A 1 173 ? -19.584 -6.838 19.667 1.00 94.69 173 TYR A CA 1
ATOM 1389 C C . TYR A 1 173 ? -18.123 -6.759 20.118 1.00 94.69 173 TYR A C 1
ATOM 1391 O O . TYR A 1 173 ? -17.813 -6.187 21.159 1.00 94.69 173 TYR A O 1
ATOM 1399 N N . ASN A 1 174 ? -17.205 -7.263 19.288 1.00 94.81 174 ASN A N 1
ATOM 1400 C CA . ASN A 1 174 ? -15.764 -7.111 19.489 1.00 94.81 174 ASN A CA 1
ATOM 1401 C C . ASN A 1 174 ? -15.193 -6.025 18.547 1.00 94.81 174 ASN A C 1
ATOM 1403 O O . ASN A 1 174 ? -14.938 -6.326 17.378 1.00 94.81 174 ASN A O 1
ATOM 1407 N N . PRO A 1 175 ? -14.949 -4.781 19.021 1.00 93.62 175 PRO A N 1
ATOM 1408 C CA . PRO A 1 175 ? -14.479 -3.663 18.194 1.00 93.62 175 PRO A CA 1
ATOM 1409 C C . PRO A 1 175 ? -13.132 -3.896 17.512 1.00 93.62 175 PRO A C 1
ATOM 1411 O O . PRO A 1 175 ? -12.838 -3.228 16.520 1.00 93.62 175 PRO A O 1
ATOM 1414 N N . LEU A 1 176 ? -12.303 -4.802 18.045 1.00 94.94 176 LEU A N 1
ATOM 1415 C CA . LEU A 1 176 ?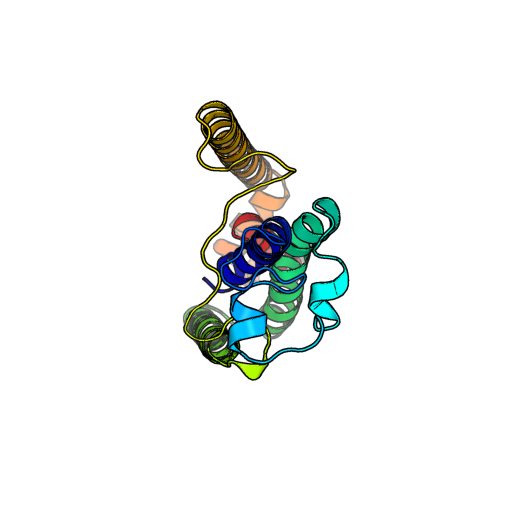 -10.961 -5.077 17.533 1.00 94.94 176 LEU A CA 1
ATOM 1416 C C . LEU A 1 176 ? -11.015 -5.438 16.052 1.00 94.94 176 LEU A C 1
ATOM 1418 O O . LEU A 1 176 ? -10.343 -4.795 15.253 1.00 94.94 176 LEU A O 1
ATOM 1422 N N . TRP A 1 177 ? -11.840 -6.418 15.681 1.00 95.81 177 TRP A N 1
ATOM 1423 C CA . TRP A 1 177 ? -11.891 -6.929 14.311 1.00 95.81 177 TRP A CA 1
ATOM 1424 C C . TRP A 1 177 ? -12.449 -5.906 13.322 1.00 95.81 177 TRP A C 1
ATOM 1426 O O . TRP A 1 177 ? -11.947 -5.804 12.207 1.00 95.81 177 TRP A O 1
ATOM 1436 N N . PHE A 1 178 ? -13.421 -5.091 13.740 1.00 95.69 178 PHE A N 1
ATOM 1437 C CA . PHE A 1 178 ? -13.970 -4.025 12.899 1.00 95.69 178 PHE A CA 1
ATOM 1438 C C . PHE A 1 178 ? -12.949 -2.907 12.654 1.00 95.69 178 PHE A C 1
ATOM 1440 O O . PHE A 1 178 ? -12.775 -2.477 11.515 1.00 95.69 178 PHE A O 1
ATOM 1447 N N . LYS A 1 179 ? -12.233 -2.468 13.700 1.00 95.38 179 LYS A N 1
ATOM 1448 C CA . LYS A 1 179 ? -11.152 -1.478 13.566 1.00 95.38 179 LYS A CA 1
ATOM 1449 C C . LYS A 1 179 ? -10.001 -2.017 12.726 1.00 95.38 179 LYS A C 1
ATOM 1451 O O . LYS A 1 179 ? -9.513 -1.315 11.847 1.00 95.38 179 LYS A O 1
ATOM 1456 N N . LEU A 1 180 ? -9.604 -3.264 12.976 1.00 96.94 180 LEU A N 1
ATOM 1457 C CA . LEU A 1 180 ? -8.525 -3.927 12.256 1.00 96.94 180 LEU A CA 1
ATOM 1458 C C . LEU A 1 180 ? -8.838 -4.050 10.766 1.00 96.94 180 LEU A C 1
ATOM 1460 O O . LEU A 1 180 ? -8.005 -3.684 9.948 1.00 96.94 180 LEU A O 1
ATOM 1464 N N . PHE A 1 181 ? -10.052 -4.478 10.416 1.00 97.44 181 PHE A N 1
ATOM 1465 C CA . PHE A 1 181 ? -10.483 -4.578 9.025 1.00 97.44 181 PHE A CA 1
ATOM 1466 C C . PHE A 1 181 ? -10.364 -3.239 8.287 1.00 97.44 181 PHE A C 1
ATOM 1468 O O . PHE A 1 181 ? -9.740 -3.179 7.232 1.00 97.44 181 PHE A O 1
ATOM 1475 N N . VAL A 1 182 ? -10.912 -2.155 8.847 1.00 96.50 182 VAL A N 1
ATOM 1476 C CA . VAL A 1 182 ? -10.884 -0.834 8.191 1.00 96.50 182 VAL A CA 1
ATOM 1477 C C . VAL A 1 182 ? -9.471 -0.263 8.129 1.00 96.50 182 VAL A C 1
ATOM 1479 O O . VAL A 1 182 ? -9.099 0.326 7.119 1.00 96.50 182 VAL A O 1
ATOM 1482 N N . TRP A 1 183 ? -8.669 -0.461 9.176 1.00 96.38 183 TRP A N 1
ATOM 1483 C CA . TRP A 1 183 ? -7.266 -0.054 9.206 1.00 96.38 183 TRP A CA 1
ATOM 1484 C C . TRP A 1 183 ? -6.447 -0.769 8.124 1.00 96.38 183 TRP A C 1
ATOM 1486 O O . TRP A 1 183 ? -5.777 -0.117 7.324 1.00 96.38 183 TRP A O 1
ATOM 1496 N N . THR A 1 184 ? -6.559 -2.095 8.037 1.00 97.94 184 THR A N 1
ATOM 1497 C CA . THR A 1 184 ? -5.882 -2.893 7.009 1.00 97.94 184 THR A CA 1
ATOM 1498 C C . THR A 1 184 ? -6.368 -2.528 5.612 1.00 97.94 184 THR A C 1
ATOM 1500 O O . THR A 1 184 ? -5.548 -2.329 4.721 1.00 97.94 184 THR A O 1
ATOM 1503 N N . LEU A 1 185 ? -7.680 -2.363 5.419 1.00 97.69 185 LEU A N 1
ATOM 1504 C CA . LEU A 1 185 ? -8.232 -1.943 4.134 1.00 97.69 185 LEU A CA 1
ATOM 1505 C C . LEU A 1 185 ? -7.719 -0.558 3.723 1.00 97.69 185 LEU A C 1
ATOM 1507 O O . LEU A 1 185 ? -7.351 -0.371 2.568 1.00 97.69 185 LEU A O 1
ATOM 1511 N N . SER A 1 186 ? -7.641 0.401 4.652 1.00 96.62 186 SER A N 1
ATOM 1512 C CA . SER A 1 186 ? -7.081 1.722 4.344 1.00 96.62 186 SER A CA 1
ATOM 1513 C C . SER A 1 186 ? -5.615 1.643 3.928 1.00 96.62 186 SER A C 1
ATOM 1515 O O . SER A 1 186 ? -5.213 2.339 3.004 1.00 96.62 186 SER A O 1
ATOM 1517 N N . ALA A 1 187 ? -4.828 0.758 4.545 1.00 97.19 187 ALA A N 1
ATOM 1518 C CA . ALA A 1 187 ? -3.434 0.564 4.172 1.00 97.19 187 ALA A CA 1
ATOM 1519 C C . ALA A 1 187 ? -3.289 -0.051 2.776 1.00 97.19 187 ALA A C 1
ATOM 1521 O O . ALA A 1 187 ? -2.412 0.372 2.035 1.00 97.19 187 ALA A O 1
ATOM 1522 N N . VAL A 1 188 ? -4.164 -0.994 2.413 1.00 97.44 188 VAL A N 1
ATOM 1523 C CA . VAL A 1 188 ? -4.220 -1.583 1.065 1.00 97.44 188 VAL A CA 1
ATOM 1524 C C . VAL A 1 188 ? -4.639 -0.554 0.016 1.00 97.44 188 VAL A C 1
ATOM 1526 O O . VAL A 1 188 ? -4.083 -0.550 -1.068 1.00 97.44 188 VAL A O 1
ATOM 1529 N N . LEU A 1 189 ? -5.601 0.322 0.320 1.00 96.56 189 LEU A N 1
ATOM 1530 C CA . LEU A 1 189 ? -6.034 1.374 -0.610 1.00 96.56 189 LEU A CA 1
ATOM 1531 C C . LEU A 1 189 ? -5.001 2.495 -0.772 1.00 96.56 189 LEU A C 1
ATOM 1533 O O . LEU A 1 189 ? -4.982 3.164 -1.800 1.00 96.56 189 LEU A O 1
ATOM 1537 N N . CYS A 1 190 ? -4.201 2.752 0.265 1.00 93.81 190 CYS A N 1
ATOM 1538 C CA . CYS A 1 190 ? -3.126 3.737 0.217 1.00 93.81 190 CYS A CA 1
ATOM 1539 C C . CYS A 1 190 ? -1.826 3.196 -0.383 1.00 93.81 190 CYS A C 1
ATOM 1541 O O . CYS A 1 190 ? -0.982 4.018 -0.729 1.00 93.81 190 CYS A O 1
ATOM 1543 N N . GLY A 1 191 ? -1.624 1.877 -0.386 1.00 88.50 191 GLY A N 1
ATOM 1544 C CA . GLY A 1 191 ? -0.476 1.206 -0.998 1.00 88.50 191 GLY A CA 1
ATOM 1545 C C . GLY A 1 191 ? -0.594 1.188 -2.509 1.00 88.50 191 GLY A C 1
ATOM 1546 O O . GLY A 1 191 ? 0.432 1.489 -3.156 1.00 88.50 191 GLY A O 1
#

Foldseek 3Di:
DLLLVQLCLLQLLLLQQVCALVAPVRHNHGPLCVVLVHDDDDPVSPPSVDVVVSNVRSQCVLLVVLLVVLLVCVVVVPDDPRVVVVVVVVVVVVLCVLLDSVNRQSHPNGRDDRADDPRHGCPDPVNVVVVVVVVVVLVVVVVVVVVCCCPDPLVVLVVVCVVDVPVSVVVPDDVSVSSSVVSSVVSSSSD

Sequence (191 aa):
GVFFALGGYAHGMYLMRAIGHDGAYQSDLPDFMVFLNWKAYPWYWWMTEHFWFAMLLVVLVPGVLAFVFGYFAFRSRIKGVYFSIITQAMTFAFMLLFFRNDTGFGGNNGFTDFKRILGYTITAPSTKAVLYLVTLAFLLGSLLLCRAIVTSKLGRVLQGVRDSESRLMFIGYNPLWFKLFVWTLSAVLCG

pLDDT: mean 93.66, std 3.61, range [80.88, 98.31]

Radius of gyration: 19.96 Å; chains: 1; bounding box: 52×23×52 Å